Protein AF-A0A7T4YGF2-F1 (afdb_monomer)

Nearest PDB structures (foldseek):
  7q83-assembly1_B  TM=3.531E-01  e=4.805E+00  Saccharomyces cerevisiae S288C
  5lg4-assembly1_A  TM=4.685E-01  e=9.048E+00  Saccharomyces cerevisiae S288C

Structure (mmCIF, N/CA/C/O backbone):
data_AF-A0A7T4YGF2-F1
#
_entry.id   AF-A0A7T4YGF2-F1
#
loop_
_atom_site.group_PDB
_atom_site.id
_atom_site.type_symbol
_atom_site.label_atom_id
_atom_site.label_alt_id
_atom_site.label_comp_id
_atom_site.label_asym_id
_atom_site.label_entity_id
_atom_site.label_seq_id
_atom_site.pdbx_PDB_ins_code
_atom_site.Cartn_x
_atom_site.Cartn_y
_atom_site.Cartn_z
_atom_site.occupancy
_atom_site.B_iso_or_equiv
_atom_site.auth_seq_id
_atom_site.auth_comp_id
_atom_site.auth_asym_id
_atom_site.auth_atom_id
_atom_site.pdbx_PDB_model_num
ATOM 1 N N . MET A 1 1 ? 8.219 29.164 97.634 1.00 46.50 1 MET A N 1
ATOM 2 C CA . MET A 1 1 ? 7.195 28.896 96.609 1.00 46.50 1 MET A CA 1
ATOM 3 C C . MET A 1 1 ? 7.849 29.325 95.317 1.00 46.50 1 MET A C 1
ATOM 5 O O . MET A 1 1 ? 8.001 30.518 95.102 1.00 46.50 1 MET A O 1
ATOM 9 N N . SER A 1 2 ? 8.462 28.357 94.645 1.00 46.56 2 SER A N 1
ATOM 10 C CA . SER A 1 2 ? 9.485 28.563 93.620 1.00 46.56 2 SER A CA 1
ATOM 11 C C . SER A 1 2 ? 8.905 28.113 92.286 1.00 46.56 2 SER A C 1
ATOM 13 O O . SER A 1 2 ? 8.471 26.967 92.178 1.00 46.56 2 SER A O 1
ATOM 15 N N . GLU A 1 3 ? 8.840 29.030 91.326 1.00 54.41 3 GLU A N 1
ATOM 16 C CA . GLU A 1 3 ? 8.450 28.777 89.939 1.00 54.41 3 GLU A CA 1
ATOM 17 C C . GLU A 1 3 ? 9.718 28.543 89.115 1.00 54.41 3 GLU A C 1
ATOM 19 O O . GLU A 1 3 ? 10.499 29.469 88.905 1.00 54.41 3 GLU A O 1
ATOM 24 N N . ASP A 1 4 ? 9.914 27.302 88.668 1.00 55.66 4 ASP A N 1
ATOM 25 C CA . ASP A 1 4 ? 10.905 26.943 87.655 1.00 55.66 4 ASP A CA 1
ATOM 26 C C . ASP A 1 4 ? 10.185 26.770 86.311 1.00 55.66 4 ASP A C 1
ATOM 28 O O . ASP A 1 4 ? 9.404 25.836 86.110 1.00 55.66 4 ASP A O 1
ATOM 32 N N . THR A 1 5 ? 10.452 27.690 85.386 1.00 61.62 5 THR A N 1
ATOM 33 C CA . THR A 1 5 ? 9.958 27.672 84.005 1.00 61.62 5 THR A CA 1
ATOM 34 C C . THR A 1 5 ? 10.993 26.969 83.126 1.00 61.62 5 THR A C 1
ATOM 36 O O . THR A 1 5 ? 12.071 27.508 82.881 1.00 61.62 5 THR A O 1
ATOM 39 N N . GLN A 1 6 ? 10.690 25.752 82.665 1.00 53.41 6 GLN A N 1
ATOM 40 C CA . GLN A 1 6 ? 11.518 25.018 81.703 1.00 53.41 6 GLN A CA 1
ATOM 41 C C . GLN A 1 6 ? 11.174 25.410 80.261 1.00 53.41 6 GLN A C 1
ATOM 43 O O . GLN A 1 6 ? 10.060 25.190 79.789 1.00 53.41 6 GLN A O 1
ATOM 48 N N . ASP A 1 7 ? 12.178 25.946 79.572 1.00 55.84 7 ASP A N 1
ATOM 49 C CA . ASP A 1 7 ? 12.195 26.282 78.150 1.00 55.84 7 ASP A CA 1
ATOM 50 C C . ASP A 1 7 ? 12.475 25.012 77.317 1.00 55.84 7 ASP A C 1
ATOM 52 O O . ASP A 1 7 ? 13.525 24.380 77.463 1.00 55.84 7 ASP A O 1
ATOM 56 N N . GLN A 1 8 ? 11.536 24.603 76.458 1.00 55.69 8 GLN A N 1
ATOM 57 C CA . GLN A 1 8 ? 11.715 23.490 75.516 1.00 55.69 8 GLN A CA 1
ATOM 58 C C . GLN A 1 8 ? 12.105 24.034 74.138 1.00 55.69 8 GLN A C 1
ATOM 60 O O . GLN A 1 8 ? 11.273 24.538 73.382 1.00 55.69 8 GLN A O 1
ATOM 65 N N . SER A 1 9 ? 13.389 23.907 73.799 1.00 59.69 9 SER A N 1
ATOM 66 C CA . SER A 1 9 ? 13.926 24.215 72.476 1.00 59.69 9 SER A CA 1
ATOM 67 C C . SER A 1 9 ? 13.590 23.094 71.484 1.00 59.69 9 SER A C 1
ATOM 69 O O . SER A 1 9 ? 14.040 21.956 71.591 1.00 59.69 9 SER A O 1
ATOM 71 N N . ASN A 1 10 ? 12.757 23.435 70.503 1.00 53.56 10 ASN A N 1
ATOM 72 C CA . ASN A 1 10 ? 12.281 22.540 69.454 1.00 53.56 10 ASN A CA 1
ATOM 73 C C . ASN A 1 10 ? 13.288 22.540 68.286 1.00 53.56 10 ASN A C 1
ATOM 75 O O . ASN A 1 10 ? 13.316 23.466 67.472 1.00 53.56 10 ASN A O 1
ATOM 79 N N . THR A 1 11 ? 14.150 21.527 68.206 1.00 56.28 11 THR A N 1
ATOM 80 C CA . THR A 1 11 ? 15.092 21.329 67.095 1.00 56.28 11 THR A CA 1
ATOM 81 C C . THR A 1 11 ? 14.435 20.516 65.977 1.00 56.28 11 THR A C 1
ATOM 83 O O . THR A 1 11 ? 14.360 19.291 66.015 1.00 56.28 11 THR A O 1
ATOM 86 N N . ASN A 1 12 ? 13.970 21.213 64.938 1.00 52.69 12 ASN A N 1
ATOM 87 C CA . ASN A 1 12 ? 13.516 20.601 63.689 1.00 52.69 12 ASN A CA 1
ATOM 88 C C . ASN A 1 12 ? 14.713 20.032 62.908 1.00 52.69 12 ASN A C 1
ATOM 90 O O . ASN A 1 12 ? 15.427 20.762 62.219 1.00 52.69 12 ASN A O 1
ATOM 94 N N . ILE A 1 13 ? 14.918 18.718 63.004 1.00 60.88 13 ILE A N 1
ATOM 95 C CA . ILE A 1 13 ? 15.851 17.957 62.169 1.00 60.88 13 ILE A CA 1
ATOM 96 C C . ILE A 1 13 ? 15.153 17.653 60.838 1.00 60.88 13 ILE A C 1
ATOM 98 O O . ILE A 1 13 ? 14.219 16.856 60.772 1.00 60.88 13 ILE A O 1
ATOM 102 N N . SER A 1 14 ? 15.603 18.305 59.767 1.00 56.00 14 SER A N 1
ATOM 103 C CA . SER A 1 14 ? 15.188 18.007 58.396 1.00 56.00 14 SER A CA 1
ATOM 104 C C . SER A 1 14 ? 15.928 16.764 57.897 1.00 56.00 14 SER A C 1
ATOM 106 O O . SER A 1 14 ? 17.091 16.813 57.505 1.00 56.00 14 SER A O 1
ATOM 108 N N . VAL A 1 15 ? 15.249 15.619 57.935 1.00 63.09 15 VAL A N 1
ATOM 109 C CA . VAL A 1 15 ? 15.721 14.388 57.292 1.00 63.09 15 VAL A CA 1
ATOM 110 C C . VAL A 1 15 ? 15.439 14.513 55.794 1.00 63.09 15 VAL A C 1
ATOM 112 O O . VAL A 1 15 ? 14.283 14.570 55.387 1.00 63.09 15 VAL A O 1
ATOM 115 N N . GLY A 1 16 ? 16.488 14.606 54.976 1.00 55.72 16 GLY A N 1
ATOM 116 C CA . GLY A 1 16 ? 16.375 14.551 53.519 1.00 55.72 16 GLY A CA 1
ATOM 117 C C . GLY A 1 16 ? 16.049 13.129 53.067 1.00 55.72 16 GLY A C 1
ATOM 118 O O . GLY A 1 16 ? 16.827 12.212 53.315 1.00 55.72 16 GLY A O 1
ATOM 119 N N . TYR A 1 17 ? 14.894 12.939 52.431 1.00 57.38 17 TYR A N 1
ATOM 120 C CA . TYR A 1 17 ? 14.489 11.660 51.843 1.00 57.38 17 TYR A CA 1
ATOM 121 C C . TYR A 1 17 ? 14.963 11.603 50.390 1.00 57.38 17 TYR A C 1
ATOM 123 O O . TYR A 1 17 ? 14.592 12.444 49.570 1.00 57.38 17 TYR A O 1
ATOM 131 N N . ASP A 1 18 ? 15.776 10.600 50.079 1.00 57.19 18 ASP A N 1
ATOM 132 C CA . ASP A 1 18 ? 16.310 10.340 48.746 1.00 57.19 18 ASP A CA 1
ATOM 133 C C . ASP A 1 18 ? 15.236 9.626 47.895 1.00 57.19 18 ASP A C 1
ATOM 135 O O . ASP A 1 18 ? 15.088 8.404 47.911 1.00 57.19 18 ASP A O 1
ATOM 139 N N . LEU A 1 19 ? 14.405 10.410 47.199 1.00 59.84 19 LEU A N 1
ATOM 140 C CA . LEU A 1 19 ? 13.217 9.960 46.447 1.00 59.84 19 LEU A CA 1
ATOM 141 C C . LEU A 1 19 ? 13.516 9.189 45.143 1.00 59.84 19 LEU A C 1
ATOM 143 O O . LEU A 1 19 ? 12.588 8.842 44.414 1.00 59.84 19 LEU A O 1
ATOM 147 N N . ALA A 1 20 ? 14.781 8.910 44.821 1.00 59.38 20 ALA A N 1
ATOM 148 C CA . ALA A 1 20 ? 15.160 8.286 43.549 1.00 59.38 20 ALA A CA 1
ATOM 149 C C . ALA A 1 20 ? 15.364 6.757 43.614 1.00 59.38 20 ALA A C 1
ATOM 151 O O . ALA A 1 20 ? 15.527 6.127 42.570 1.00 59.38 20 ALA A O 1
ATOM 152 N N . GLY A 1 21 ? 15.360 6.147 44.807 1.00 58.06 21 GLY A N 1
ATOM 153 C CA . GLY A 1 21 ? 15.818 4.763 44.990 1.00 58.06 21 GLY A CA 1
ATOM 154 C C . GLY A 1 21 ? 14.769 3.655 44.865 1.00 58.06 21 GLY A C 1
ATOM 155 O O . GLY A 1 21 ? 15.147 2.512 44.619 1.00 58.06 21 GLY A O 1
ATOM 156 N N . ASP A 1 22 ? 13.473 3.949 45.019 1.00 53.97 22 ASP A N 1
ATOM 157 C CA . ASP A 1 22 ? 12.476 2.890 45.230 1.00 53.97 22 ASP A CA 1
ATOM 158 C C . ASP A 1 22 ? 11.206 3.060 44.389 1.00 53.97 22 ASP A C 1
ATOM 160 O O . ASP A 1 22 ? 10.119 3.398 44.854 1.00 53.97 22 ASP A O 1
ATOM 164 N N . THR A 1 23 ? 11.354 2.826 43.087 1.00 61.66 23 THR A N 1
ATOM 165 C CA . THR A 1 23 ? 10.224 2.723 42.147 1.00 61.66 23 THR A CA 1
ATOM 166 C C . THR A 1 23 ? 9.737 1.282 41.970 1.00 61.66 23 THR A C 1
ATOM 168 O O . THR A 1 23 ? 8.795 1.033 41.215 1.00 61.66 23 THR A O 1
ATOM 171 N N . SER A 1 24 ? 10.323 0.324 42.698 1.00 59.25 24 SER A N 1
ATOM 172 C CA . SER A 1 24 ? 10.022 -1.106 42.567 1.00 59.25 24 SER A CA 1
ATOM 173 C C . SER A 1 24 ? 8.581 -1.458 42.973 1.00 59.25 24 SER A C 1
ATOM 175 O O . SER A 1 24 ? 7.977 -2.375 42.417 1.00 59.25 24 SER A O 1
ATOM 177 N N . HIS A 1 25 ? 7.974 -0.656 43.849 1.00 55.12 25 HIS A N 1
ATOM 178 C CA . HIS A 1 25 ? 6.581 -0.801 44.278 1.00 55.12 25 HIS A CA 1
ATOM 179 C C . HIS A 1 25 ? 5.549 -0.212 43.300 1.00 55.12 25 HIS A C 1
ATOM 181 O O . HIS A 1 25 ? 4.370 -0.561 43.371 1.00 55.12 25 HIS A O 1
ATOM 187 N N . LEU A 1 26 ? 5.964 0.656 42.368 1.00 55.25 26 LEU A N 1
ATOM 188 C CA . LEU A 1 26 ? 5.055 1.283 41.395 1.00 55.25 26 LEU A CA 1
ATOM 189 C C . LEU A 1 26 ? 4.748 0.378 40.191 1.00 55.25 26 LEU A C 1
ATOM 191 O O . LEU A 1 26 ? 3.787 0.628 39.467 1.00 55.25 26 LEU A O 1
ATOM 195 N N . PHE A 1 27 ? 5.496 -0.714 40.020 1.00 52.81 27 PHE A N 1
ATOM 196 C CA . PHE A 1 27 ? 5.192 -1.782 39.068 1.00 52.81 27 PHE A CA 1
ATOM 197 C C . PHE A 1 27 ? 4.573 -2.994 39.778 1.00 52.81 27 PHE A C 1
ATOM 199 O O . PHE A 1 27 ? 5.054 -4.123 39.684 1.00 52.81 27 PHE A O 1
ATOM 206 N N . GLN A 1 28 ? 3.439 -2.791 40.453 1.00 49.66 28 GLN A N 1
ATOM 207 C CA . GLN A 1 28 ? 2.531 -3.907 40.707 1.00 49.66 28 GLN A CA 1
ATOM 208 C C . GLN A 1 28 ? 1.958 -4.361 39.361 1.00 49.66 28 GLN A C 1
ATOM 210 O O . GLN A 1 28 ? 1.013 -3.779 38.825 1.00 49.66 28 GLN A O 1
ATOM 215 N N . SER A 1 29 ? 2.584 -5.394 38.790 1.00 53.47 29 SER A N 1
ATOM 216 C CA . SER A 1 29 ? 2.060 -6.136 37.650 1.00 53.47 29 SER A CA 1
ATOM 217 C C . SER A 1 29 ? 0.638 -6.591 37.982 1.00 53.47 29 SER A C 1
ATOM 219 O O . SER A 1 29 ? 0.394 -7.508 38.764 1.00 53.47 29 SER A O 1
ATOM 221 N N . LYS A 1 30 ? -0.336 -5.864 37.435 1.00 53.16 30 LYS A N 1
ATOM 222 C CA . LYS A 1 30 ? -1.748 -6.195 37.548 1.00 53.16 30 LYS A CA 1
ATOM 223 C C . LYS A 1 30 ? -1.953 -7.485 36.765 1.00 53.16 30 LYS A C 1
ATOM 225 O O . LYS A 1 30 ? -2.043 -7.452 35.540 1.00 53.16 30 LYS A O 1
ATOM 230 N N . SER A 1 31 ? -1.947 -8.608 37.477 1.00 50.38 31 SER A N 1
ATOM 231 C CA . SER A 1 31 ? -2.189 -9.936 36.927 1.00 50.38 31 SER A CA 1
ATOM 232 C C . SER A 1 31 ? -3.487 -9.914 36.117 1.00 50.38 31 SER A C 1
ATOM 234 O O . SER A 1 31 ? -4.566 -9.581 36.612 1.00 50.38 31 SER A O 1
ATOM 236 N N . ILE A 1 32 ? -3.354 -10.199 34.822 1.00 58.25 32 ILE A N 1
ATOM 237 C CA . ILE A 1 32 ? -4.433 -10.135 33.826 1.00 58.25 32 ILE A CA 1
ATOM 238 C C . ILE A 1 32 ? -5.462 -11.265 34.036 1.00 58.25 32 ILE A C 1
ATOM 240 O O . ILE A 1 32 ? -6.557 -11.215 33.481 1.00 58.25 32 ILE A O 1
ATOM 244 N N . ASP A 1 33 ? -5.180 -12.210 34.932 1.00 60.69 33 ASP A N 1
ATOM 245 C CA . ASP A 1 33 ? -5.957 -13.441 35.083 1.00 60.69 33 ASP A CA 1
ATOM 246 C C . ASP A 1 33 ? -6.944 -13.430 36.258 1.00 60.69 33 ASP A C 1
ATOM 248 O O . ASP A 1 33 ? -7.445 -14.479 36.648 1.00 60.69 33 ASP A O 1
ATOM 252 N N . SER A 1 34 ? -7.270 -12.266 36.832 1.00 48.19 34 SER A N 1
ATOM 253 C CA . SER A 1 34 ? -8.371 -12.184 37.800 1.00 48.19 34 SER A CA 1
ATOM 254 C C . SER A 1 34 ? -9.724 -12.177 37.066 1.00 48.19 34 SER A C 1
ATOM 256 O O . SER A 1 34 ? -10.047 -11.169 36.420 1.00 48.19 34 SER A O 1
ATOM 258 N N . PRO A 1 35 ? -10.554 -13.242 37.159 1.00 53.44 35 PRO A N 1
ATOM 259 C CA . PRO A 1 35 ? -11.929 -13.210 36.683 1.00 53.44 35 PRO A CA 1
ATOM 260 C C . PRO A 1 35 ? -12.699 -12.231 37.567 1.00 53.44 35 PRO A C 1
ATOM 262 O O . PRO A 1 35 ? -13.194 -12.557 38.644 1.00 53.44 35 PRO A O 1
ATOM 265 N N . SER A 1 36 ? -12.752 -10.979 37.125 1.00 51.25 36 SER A N 1
ATOM 266 C CA . SER A 1 36 ? -13.574 -9.963 37.760 1.00 51.25 36 SER A CA 1
ATOM 267 C C . SER A 1 36 ? -15.036 -10.366 37.583 1.00 51.25 36 SER A C 1
ATOM 269 O O . SER A 1 36 ? -15.644 -10.148 36.538 1.00 51.25 36 SER A O 1
ATOM 271 N N . ASN A 1 37 ? -15.588 -10.957 38.644 1.00 47.03 37 ASN A N 1
ATOM 272 C CA . ASN A 1 37 ? -17.011 -11.119 38.939 1.00 47.03 37 ASN A CA 1
ATOM 273 C C . ASN A 1 37 ? -17.696 -9.740 39.079 1.00 47.03 37 ASN A C 1
ATOM 275 O O . ASN A 1 37 ? -18.326 -9.420 40.082 1.00 47.03 37 ASN A O 1
ATOM 279 N N . LEU A 1 38 ? -17.555 -8.880 38.069 1.00 55.84 38 LEU A N 1
ATOM 280 C CA . LEU A 1 38 ? -18.325 -7.653 37.916 1.00 55.84 38 LEU A CA 1
ATOM 281 C C . LEU A 1 38 ? -19.592 -8.003 37.145 1.00 55.84 38 LEU A C 1
ATOM 283 O O . LEU A 1 38 ? -19.754 -7.680 35.967 1.00 55.84 38 LEU A O 1
ATOM 287 N N . VAL A 1 39 ? -20.492 -8.685 37.848 1.00 59.09 39 VAL A N 1
ATOM 288 C CA . VAL A 1 39 ? -21.893 -8.815 37.461 1.00 59.09 39 VAL A CA 1
ATOM 289 C C . VAL A 1 39 ? -22.440 -7.397 37.241 1.00 59.09 39 VAL A C 1
ATOM 291 O O . VAL A 1 39 ? -22.588 -6.621 38.180 1.00 59.09 39 VAL A O 1
ATOM 294 N N . GLY A 1 40 ? -22.680 -7.034 35.978 1.00 59.56 40 GLY A N 1
ATOM 295 C CA . GLY A 1 40 ? -23.518 -5.891 35.597 1.00 59.56 40 GLY A CA 1
ATOM 296 C C . GLY A 1 40 ? -22.836 -4.572 35.213 1.00 59.56 40 GLY A C 1
ATOM 297 O O . GLY A 1 40 ? -23.547 -3.630 34.862 1.00 59.56 40 GLY A O 1
ATOM 298 N N . LYS A 1 41 ? -21.500 -4.444 35.212 1.00 59.50 41 LYS A N 1
ATOM 299 C CA . LYS A 1 41 ? -20.882 -3.182 34.757 1.00 59.50 41 LYS A CA 1
ATOM 300 C C . LYS A 1 41 ? -20.851 -3.128 33.228 1.00 59.50 41 LYS A C 1
ATOM 302 O O . LYS A 1 41 ? -19.998 -3.747 32.601 1.00 59.50 41 LYS A O 1
ATOM 307 N N . VAL A 1 42 ? -21.777 -2.369 32.636 1.00 62.59 42 VAL A N 1
ATOM 308 C CA . VAL A 1 42 ? -21.821 -2.090 31.191 1.00 62.59 42 VAL A CA 1
ATOM 309 C C . VAL A 1 42 ? -20.460 -1.550 30.743 1.00 62.59 42 VAL A C 1
ATOM 311 O O . VAL A 1 42 ? -20.073 -0.432 31.079 1.00 62.59 42 VAL A O 1
ATOM 314 N N . VAL A 1 43 ? -19.720 -2.366 29.992 1.00 65.81 43 VAL A N 1
ATOM 315 C CA . VAL A 1 43 ? -18.325 -2.112 29.586 1.00 65.81 43 VAL A CA 1
ATOM 316 C C . VAL A 1 43 ? -18.224 -0.968 28.561 1.00 65.81 43 VAL A C 1
ATOM 318 O O . VAL A 1 43 ? -17.143 -0.441 28.315 1.00 65.81 43 VAL A O 1
ATOM 321 N N . ASN A 1 44 ? -19.352 -0.539 27.987 1.00 62.25 44 ASN A N 1
ATOM 322 C CA . ASN A 1 44 ? -19.417 0.435 26.899 1.00 62.25 44 ASN A CA 1
ATOM 323 C C . ASN A 1 44 ? -20.537 1.472 27.155 1.00 62.25 44 ASN A C 1
ATOM 325 O O . ASN A 1 44 ? -21.553 1.483 26.464 1.00 62.25 44 ASN A O 1
ATOM 329 N N . SER A 1 45 ? -20.378 2.339 28.166 1.00 62.09 45 SER A N 1
ATOM 330 C CA . SER A 1 45 ? -21.310 3.461 28.416 1.00 62.09 45 SER A CA 1
ATOM 331 C C . SER A 1 45 ? -20.986 4.725 27.612 1.00 62.09 45 SER A C 1
ATOM 333 O O . SER A 1 45 ? -21.693 5.730 27.709 1.00 62.09 45 SER A O 1
ATOM 335 N N . THR A 1 46 ? -19.918 4.712 26.807 1.00 66.19 46 THR A N 1
ATOM 336 C CA . THR A 1 46 ? -19.586 5.853 25.956 1.00 66.19 46 THR A CA 1
ATOM 337 C C . THR A 1 46 ? -20.715 6.072 24.957 1.00 66.19 46 THR A C 1
ATOM 339 O O . THR A 1 46 ? -20.992 5.203 24.137 1.00 66.19 46 THR A O 1
ATOM 342 N N . LYS A 1 47 ? -21.331 7.257 24.996 1.00 75.44 47 LYS A N 1
ATOM 343 C CA . LYS A 1 47 ? -22.463 7.669 24.144 1.00 75.44 47 LYS A CA 1
ATOM 344 C C . LYS A 1 47 ? -22.189 7.565 22.632 1.00 75.44 47 LYS A C 1
ATOM 346 O O . LYS A 1 47 ? -23.115 7.652 21.833 1.00 75.44 47 LYS A O 1
ATOM 351 N N . ARG A 1 48 ? -20.919 7.422 22.237 1.00 84.19 48 ARG A N 1
ATOM 352 C CA . ARG A 1 48 ? -20.479 7.322 20.842 1.00 84.19 48 ARG A CA 1
ATOM 353 C C . ARG A 1 48 ? -20.721 5.911 20.306 1.00 84.19 48 ARG A C 1
ATOM 355 O O . ARG A 1 48 ? -20.393 4.930 20.969 1.00 84.19 48 ARG A O 1
ATOM 362 N N . ALA A 1 49 ? -21.294 5.828 19.108 1.00 89.25 49 ALA A N 1
ATOM 363 C CA . ALA A 1 49 ? -21.488 4.562 18.413 1.00 89.25 49 ALA A CA 1
ATOM 364 C C . ALA A 1 49 ? -20.138 3.906 18.087 1.00 89.25 49 ALA A C 1
ATOM 366 O O . ALA A 1 49 ? -19.168 4.591 17.764 1.00 89.25 49 ALA A O 1
ATOM 367 N N . LYS A 1 50 ? -20.083 2.580 18.223 1.00 93.38 50 LYS A N 1
ATOM 368 C CA . LYS A 1 50 ? -18.920 1.750 17.903 1.00 93.38 50 LYS A CA 1
ATOM 369 C C . LYS A 1 50 ? -19.424 0.553 17.113 1.00 93.38 50 LYS A C 1
ATOM 371 O O . LYS A 1 50 ? -20.375 -0.083 17.547 1.00 93.38 50 LYS A O 1
ATOM 376 N N . PHE A 1 51 ? -18.791 0.231 15.996 1.00 95.44 51 PHE A N 1
ATOM 377 C CA . PHE A 1 51 ? -19.194 -0.854 15.106 1.00 95.44 51 PHE A CA 1
ATOM 378 C C . PHE A 1 51 ? -18.056 -1.863 14.944 1.00 95.44 51 PHE A C 1
ATOM 380 O O . PHE A 1 51 ? -16.883 -1.494 14.931 1.00 95.44 51 PHE A O 1
ATOM 387 N N . CYS A 1 52 ? -18.380 -3.147 14.822 1.00 94.69 52 CYS A N 1
ATOM 388 C CA . CYS A 1 52 ? -17.387 -4.185 14.568 1.00 94.69 52 CYS A CA 1
ATOM 389 C C . CYS A 1 52 ? -16.759 -4.009 13.177 1.00 94.69 52 CYS A C 1
ATOM 391 O O . CYS A 1 52 ? -17.481 -3.888 12.191 1.00 94.69 52 CYS A O 1
ATOM 393 N N . LEU A 1 53 ? -15.429 -4.080 13.079 1.00 92.69 53 LEU A N 1
ATOM 394 C CA . LEU A 1 53 ? -14.706 -3.927 11.808 1.00 92.69 53 LEU A CA 1
ATOM 395 C C . LEU A 1 53 ? -14.945 -5.058 10.789 1.00 92.69 53 LEU A C 1
ATOM 397 O O . LEU A 1 53 ? -14.658 -4.864 9.615 1.00 92.69 53 LEU A O 1
ATOM 401 N N . ASP A 1 54 ? -15.435 -6.235 11.205 1.00 90.31 54 ASP A N 1
ATOM 402 C CA . ASP A 1 54 ? -15.625 -7.378 10.286 1.00 90.31 54 ASP A CA 1
ATOM 403 C C . ASP A 1 54 ? -17.051 -7.520 9.743 1.00 90.31 54 ASP A C 1
ATOM 405 O O . ASP A 1 54 ? -17.255 -7.801 8.555 1.00 90.31 54 ASP A O 1
ATOM 409 N N . CYS A 1 55 ? -18.046 -7.363 10.618 1.00 93.25 55 CYS A N 1
ATOM 410 C CA . CYS A 1 55 ? -19.459 -7.530 10.271 1.00 93.25 55 CYS A CA 1
ATOM 411 C C . CYS A 1 55 ? -20.254 -6.218 10.290 1.00 93.25 55 CYS A C 1
ATOM 413 O O . CYS A 1 55 ? -21.377 -6.189 9.799 1.00 93.25 55 CYS A O 1
ATOM 415 N N . GLY A 1 56 ? -19.697 -5.132 10.838 1.00 94.19 56 GLY A N 1
ATOM 416 C CA . GLY A 1 56 ? -20.398 -3.855 10.987 1.00 94.19 56 GLY A CA 1
ATOM 417 C C . GLY A 1 56 ? -21.440 -3.821 12.111 1.00 94.19 56 GLY A C 1
ATOM 418 O O . GLY A 1 56 ? -22.194 -2.857 12.182 1.00 94.19 56 GLY A O 1
ATOM 419 N N . TYR A 1 57 ? -21.506 -4.839 12.978 1.00 94.88 57 TYR A N 1
ATOM 420 C CA . TYR A 1 57 ? -22.476 -4.901 14.079 1.00 94.88 57 TYR A CA 1
ATOM 421 C C . TYR A 1 57 ? -22.244 -3.801 15.123 1.00 94.88 57 TYR A C 1
ATOM 423 O O . TYR A 1 57 ? -21.097 -3.496 15.450 1.00 94.88 57 TYR A O 1
ATOM 431 N N . ASP A 1 58 ? -23.318 -3.237 15.673 1.00 94.94 58 ASP A N 1
ATOM 432 C CA . ASP A 1 58 ? -23.262 -2.198 16.706 1.00 94.94 58 ASP A CA 1
ATOM 433 C C . ASP A 1 58 ? -22.814 -2.775 18.059 1.00 94.94 58 ASP A C 1
ATOM 435 O O . ASP A 1 58 ? -23.457 -3.644 18.639 1.00 94.94 58 ASP A O 1
ATOM 439 N N . LEU A 1 59 ? -21.689 -2.286 18.573 1.00 94.75 59 LEU A N 1
ATOM 440 C CA . LEU A 1 59 ? -21.053 -2.746 19.807 1.00 94.75 59 LEU A CA 1
ATOM 441 C C . LEU A 1 59 ? -21.513 -1.972 21.055 1.00 94.75 59 LEU A C 1
ATOM 443 O O . LEU A 1 59 ? -20.941 -2.140 22.142 1.00 94.75 59 LEU A O 1
ATOM 447 N N . ARG A 1 60 ? -22.516 -1.096 20.929 1.00 92.19 60 ARG A N 1
ATOM 448 C CA . ARG A 1 60 ? -23.108 -0.388 22.071 1.00 92.19 60 ARG A CA 1
ATOM 449 C C . ARG A 1 60 ? -23.869 -1.354 22.982 1.00 92.19 60 ARG A C 1
ATOM 451 O O . ARG A 1 60 ? -24.582 -2.235 22.520 1.00 92.19 60 ARG A O 1
ATOM 458 N N . GLY A 1 61 ? -23.718 -1.175 24.296 1.00 88.75 61 GLY A N 1
ATOM 459 C CA . GLY A 1 61 ? -24.461 -1.945 25.304 1.00 88.75 61 GLY A CA 1
ATOM 460 C C . GLY A 1 61 ? -24.038 -3.410 25.474 1.00 88.75 61 GLY A C 1
ATOM 461 O O . GLY A 1 61 ? -24.587 -4.098 26.330 1.00 88.75 61 GLY A O 1
ATOM 462 N N . ILE A 1 62 ? -23.049 -3.892 24.717 1.00 91.44 62 ILE A N 1
ATOM 463 C CA . ILE A 1 62 ? -22.560 -5.268 24.846 1.00 91.44 62 ILE A CA 1
ATOM 464 C C . ILE A 1 62 ? -21.750 -5.415 26.142 1.00 91.44 62 ILE A C 1
ATOM 466 O O . ILE A 1 62 ? -20.865 -4.609 26.440 1.00 91.44 62 ILE A O 1
ATOM 470 N N . LEU A 1 63 ? -22.055 -6.462 26.910 1.00 90.06 63 LEU A N 1
ATOM 471 C CA . LEU A 1 63 ? -21.378 -6.791 28.172 1.00 90.06 63 LEU A CA 1
ATOM 472 C C . LEU A 1 63 ? -20.034 -7.505 27.946 1.00 90.06 63 LEU A C 1
ATOM 474 O O . LEU A 1 63 ? -19.114 -7.382 28.750 1.00 90.06 63 LEU A O 1
ATOM 478 N N . THR A 1 64 ? -19.905 -8.238 26.840 1.00 93.56 64 THR A N 1
ATOM 479 C CA . THR A 1 64 ? -18.718 -9.018 26.468 1.00 93.56 64 THR A CA 1
ATOM 480 C C . THR A 1 64 ? -17.779 -8.251 25.536 1.00 93.56 64 THR A C 1
ATOM 482 O O . THR A 1 64 ? -18.218 -7.500 24.673 1.00 93.56 64 THR A O 1
ATOM 485 N N . ARG A 1 65 ? -16.470 -8.527 25.603 1.00 93.81 65 ARG A N 1
ATOM 486 C CA . ARG A 1 65 ? -15.460 -8.004 24.651 1.00 93.81 65 ARG A CA 1
ATOM 487 C C . ARG A 1 65 ? -15.384 -8.776 23.325 1.00 93.81 65 ARG A C 1
ATOM 489 O O . ARG A 1 65 ? -14.349 -8.794 22.665 1.00 93.81 65 ARG A O 1
ATOM 496 N N . ARG A 1 66 ? -16.458 -9.464 22.940 1.00 96.19 66 ARG A N 1
ATOM 497 C CA . ARG A 1 66 ? -16.569 -10.194 21.671 1.00 96.19 66 ARG A CA 1
ATOM 498 C C . ARG A 1 66 ? -17.826 -9.757 20.941 1.00 96.19 66 ARG A C 1
ATOM 500 O O . ARG A 1 66 ? -18.853 -9.528 21.577 1.00 96.19 66 ARG A O 1
ATOM 507 N N . CYS A 1 67 ? -17.724 -9.631 19.624 1.00 95.94 67 CYS A N 1
ATOM 508 C CA . CYS A 1 67 ? -18.870 -9.359 18.773 1.00 95.94 67 CYS A CA 1
ATOM 509 C C . CYS A 1 67 ? -19.804 -10.586 18.747 1.00 95.94 67 CYS A C 1
ATOM 511 O O . CYS A 1 67 ? -19.310 -11.688 18.507 1.00 95.94 67 CYS A O 1
ATOM 513 N N . PRO A 1 68 ? -21.119 -10.426 18.969 1.00 96.06 68 PRO A N 1
ATOM 514 C CA . PRO A 1 68 ? -22.070 -11.538 18.985 1.00 96.06 68 PRO A CA 1
ATOM 515 C C . PRO A 1 68 ? -22.278 -12.166 17.602 1.00 96.06 68 PRO A C 1
ATOM 517 O O . PRO A 1 68 ? -22.568 -13.350 17.522 1.00 96.06 68 PRO A O 1
ATOM 520 N N . GLU A 1 69 ? -22.074 -11.400 16.527 1.00 96.69 69 GLU A N 1
ATOM 521 C CA . GLU A 1 69 ? -22.251 -11.881 15.151 1.00 96.69 69 GLU A CA 1
ATOM 522 C C . GLU A 1 69 ? -21.041 -12.677 14.646 1.00 96.69 69 GLU A C 1
ATOM 524 O O . GLU A 1 69 ? -21.178 -13.786 14.143 1.00 96.69 69 GLU A O 1
ATOM 529 N N . CYS A 1 70 ? -19.827 -12.122 14.764 1.00 95.62 70 CYS A N 1
ATOM 530 C CA . CYS A 1 70 ? -18.623 -12.723 14.174 1.00 95.62 70 CYS A CA 1
ATOM 531 C C . CYS A 1 70 ? -17.647 -13.327 15.194 1.00 95.62 70 CYS A C 1
ATOM 533 O O . CYS A 1 70 ? -16.603 -13.849 14.813 1.00 95.62 70 CYS A O 1
ATOM 535 N N . GLY A 1 71 ? -17.921 -13.199 16.495 1.00 96.31 71 GLY A N 1
ATOM 536 C CA . GLY A 1 71 ? -17.061 -13.705 17.569 1.00 96.31 71 GLY A CA 1
ATOM 537 C C . GLY A 1 71 ? -15.739 -12.951 17.765 1.00 96.31 71 GLY A C 1
ATOM 538 O O . GLY A 1 71 ? -15.001 -13.258 18.705 1.00 96.31 71 GLY A O 1
ATOM 539 N N . LYS A 1 72 ? -15.426 -11.954 16.924 1.00 94.38 72 LYS A N 1
ATOM 540 C CA . LYS A 1 72 ? -14.161 -11.210 16.976 1.00 94.38 72 LYS A CA 1
ATOM 541 C C . LYS A 1 72 ? -14.022 -10.437 18.281 1.00 94.38 72 LYS A C 1
ATOM 543 O O . LYS A 1 72 ? -14.963 -9.779 18.730 1.00 94.38 72 LYS A O 1
ATOM 548 N N . TYR A 1 73 ? -12.833 -10.506 18.871 1.00 95.19 73 TYR A N 1
ATOM 549 C CA . TYR A 1 73 ? -12.496 -9.723 20.052 1.00 95.19 73 TYR A CA 1
ATOM 550 C C . TYR A 1 73 ? -12.398 -8.233 19.701 1.00 95.19 73 TYR A C 1
ATOM 552 O O . TYR A 1 73 ? -11.823 -7.877 18.672 1.00 95.19 73 TYR A O 1
ATOM 560 N N . PHE A 1 74 ? -12.934 -7.369 20.559 1.00 93.81 74 PHE A N 1
ATOM 561 C CA . PHE A 1 74 ? -12.778 -5.922 20.442 1.00 93.81 74 PHE A CA 1
ATOM 562 C C . PHE A 1 74 ? -12.356 -5.316 21.780 1.00 93.81 74 PHE A C 1
ATOM 564 O O . PHE A 1 74 ? -12.726 -5.796 22.854 1.00 93.81 74 PHE A O 1
ATOM 571 N N . ASN A 1 75 ? -11.587 -4.235 21.716 1.00 91.50 75 ASN A N 1
ATOM 572 C CA . ASN A 1 75 ? -11.140 -3.495 22.881 1.00 91.50 75 ASN A CA 1
ATOM 573 C C . ASN A 1 75 ? -11.681 -2.054 22.796 1.00 91.50 75 ASN A C 1
ATOM 575 O O . ASN A 1 75 ? -11.271 -1.301 21.918 1.00 91.50 75 ASN A O 1
ATOM 579 N N . PRO A 1 76 ? -12.573 -1.627 23.711 1.00 89.38 76 PRO A N 1
ATOM 580 C CA . PRO A 1 76 ? -13.161 -0.285 23.686 1.00 89.38 76 PRO A CA 1
ATOM 581 C C . PRO A 1 76 ? -12.148 0.864 23.728 1.00 89.38 76 PRO A C 1
ATOM 583 O O . PRO A 1 76 ? -12.506 1.971 23.323 1.00 89.38 76 PRO A O 1
ATOM 586 N N . ASN A 1 77 ? -10.944 0.593 24.243 1.00 88.06 77 ASN A N 1
ATOM 587 C CA . ASN A 1 77 ? -9.844 1.545 24.389 1.00 88.06 77 ASN A CA 1
ATOM 588 C C . ASN A 1 77 ? -8.869 1.513 23.201 1.00 88.06 77 ASN A C 1
ATOM 590 O O . ASN A 1 77 ? -7.941 2.311 23.169 1.00 88.06 77 ASN A O 1
ATOM 594 N N . ASP A 1 78 ? -9.059 0.596 22.250 1.00 88.31 78 ASP A N 1
ATOM 595 C CA . ASP A 1 78 ? -8.228 0.469 21.056 1.00 88.31 78 ASP A CA 1
ATOM 596 C C . ASP A 1 78 ? -9.062 0.771 19.809 1.00 88.31 78 ASP A C 1
ATOM 598 O O . ASP A 1 78 ? -9.907 -0.029 19.386 1.00 88.31 78 ASP A O 1
ATOM 602 N N . PHE A 1 79 ? -8.811 1.940 19.220 1.00 88.62 79 PHE A N 1
ATOM 603 C CA . PHE A 1 79 ? -9.480 2.419 18.010 1.00 88.62 79 PHE A CA 1
ATOM 604 C C . PHE A 1 79 ? -9.254 1.502 16.799 1.00 88.62 79 PHE A C 1
ATOM 606 O O . PHE A 1 79 ? -10.069 1.503 15.884 1.00 88.62 79 PHE A O 1
ATOM 61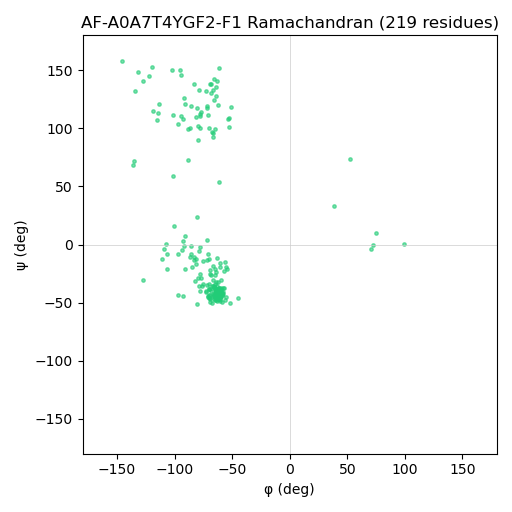3 N N . ASN A 1 80 ? -8.225 0.648 16.811 1.00 86.31 80 ASN A N 1
ATOM 614 C CA . ASN A 1 80 ? -7.978 -0.309 15.731 1.00 86.31 80 ASN A CA 1
ATOM 615 C C . ASN A 1 80 ? -8.885 -1.546 15.789 1.00 86.31 80 ASN A C 1
ATOM 617 O O . ASN A 1 80 ? -8.796 -2.413 14.918 1.00 86.31 80 ASN A O 1
ATOM 621 N N . THR A 1 81 ? -9.754 -1.658 16.801 1.00 92.06 81 THR A N 1
ATOM 622 C CA . THR A 1 81 ? -10.656 -2.811 16.963 1.00 92.06 81 THR A CA 1
ATOM 623 C C . THR A 1 81 ? -12.122 -2.513 16.641 1.00 92.06 81 THR A C 1
ATOM 625 O O . THR A 1 81 ? -12.924 -3.448 16.559 1.00 92.06 81 THR A O 1
ATOM 628 N N . TYR A 1 82 ? -12.488 -1.247 16.420 1.00 93.19 82 TYR A N 1
ATOM 629 C CA . TYR A 1 82 ? -13.854 -0.833 16.095 1.00 93.19 82 TYR A CA 1
ATOM 630 C C . TYR A 1 82 ? -13.878 0.363 15.133 1.00 93.19 82 TYR A C 1
ATOM 632 O O . TYR A 1 82 ? -12.929 1.129 15.047 1.00 93.19 82 TYR A O 1
ATOM 640 N N . ALA A 1 83 ? -14.990 0.539 14.425 1.00 93.56 83 ALA A N 1
ATOM 641 C CA . ALA A 1 83 ? -15.269 1.710 13.599 1.00 93.56 83 ALA A CA 1
ATOM 642 C C . ALA A 1 83 ? -16.235 2.667 14.309 1.00 93.56 83 ALA A C 1
ATOM 644 O O . ALA A 1 83 ? -17.089 2.230 15.082 1.00 93.56 83 ALA A O 1
ATOM 645 N N . VAL A 1 84 ? -16.137 3.968 14.033 1.00 92.12 84 VAL A N 1
ATOM 646 C CA . VAL A 1 84 ? -17.056 4.978 14.592 1.00 92.12 84 VAL A CA 1
ATOM 647 C C . VAL A 1 84 ? -18.356 5.047 13.790 1.00 92.12 84 VAL A C 1
ATOM 649 O O . VAL A 1 84 ? -19.421 5.280 14.360 1.00 92.12 84 VAL A O 1
ATOM 652 N N . THR A 1 85 ? -18.295 4.783 12.482 1.00 89.50 85 THR A N 1
ATOM 653 C CA . THR A 1 85 ? -19.471 4.728 11.610 1.00 89.50 85 THR A CA 1
ATOM 654 C C . THR A 1 85 ? -19.622 3.344 10.962 1.00 89.50 85 THR A C 1
ATOM 656 O O . THR A 1 85 ? -18.634 2.634 10.750 1.00 89.50 85 THR A O 1
ATOM 659 N N . PRO A 1 86 ? -20.853 2.926 10.608 1.00 86.69 86 PRO A N 1
ATOM 660 C CA . PRO A 1 86 ? -21.067 1.644 9.940 1.00 86.69 86 PRO A CA 1
ATOM 661 C C . PRO A 1 86 ? -20.515 1.636 8.503 1.00 86.69 86 PRO A C 1
ATOM 663 O O . PRO A 1 86 ? -20.233 0.566 7.959 1.00 86.69 86 PRO A O 1
ATOM 666 N N . ARG A 1 87 ? -20.343 2.816 7.883 1.00 86.62 87 ARG A N 1
ATOM 667 C CA . ARG A 1 87 ? -19.707 2.954 6.566 1.00 86.62 87 ARG A CA 1
ATOM 668 C C . ARG A 1 87 ? -18.213 2.637 6.660 1.00 86.62 87 ARG A C 1
ATOM 670 O O . ARG A 1 87 ? -17.747 1.808 5.881 1.00 86.62 87 ARG A O 1
ATOM 677 N N . ASP A 1 88 ? -17.518 3.173 7.664 1.00 85.81 88 ASP A N 1
ATOM 678 C CA . ASP A 1 88 ? -16.082 2.924 7.860 1.00 85.81 88 ASP A CA 1
ATOM 679 C C . ASP A 1 88 ? -15.787 1.433 8.066 1.00 85.81 88 ASP A C 1
ATOM 681 O O . ASP A 1 88 ? -14.807 0.923 7.525 1.00 85.81 88 ASP A O 1
ATOM 685 N N . ALA A 1 89 ? -16.658 0.708 8.786 1.00 85.25 89 ALA A N 1
ATOM 686 C CA . ALA A 1 89 ? -16.537 -0.741 8.987 1.00 85.25 89 ALA A CA 1
ATOM 687 C C . ALA A 1 89 ? -16.631 -1.535 7.672 1.00 85.25 89 ALA A C 1
ATOM 689 O O . ALA A 1 89 ? -15.878 -2.483 7.451 1.00 85.25 89 ALA A O 1
ATOM 690 N N . LYS A 1 90 ? -17.543 -1.149 6.768 1.00 84.38 90 LYS A N 1
ATOM 691 C CA . LYS A 1 90 ? -17.652 -1.798 5.453 1.00 84.38 90 LYS A CA 1
ATOM 692 C C . LYS A 1 90 ? -16.453 -1.460 4.576 1.00 84.38 90 LYS A C 1
ATOM 694 O O . LYS A 1 90 ? -15.876 -2.362 3.972 1.00 84.38 90 LYS A O 1
ATOM 699 N N . GLU A 1 91 ? -16.055 -0.193 4.523 1.00 82.50 91 GLU A N 1
ATOM 700 C CA . GLU A 1 91 ? -14.933 0.248 3.689 1.00 82.50 91 GLU A CA 1
ATOM 701 C C . GLU A 1 91 ? -13.606 -0.375 4.138 1.00 82.50 91 GLU A C 1
ATOM 703 O O . GLU A 1 91 ? -12.828 -0.833 3.298 1.00 82.50 91 GLU A O 1
ATOM 708 N N . THR A 1 92 ? -13.374 -0.523 5.448 1.00 78.44 92 THR A N 1
ATOM 709 C CA . THR A 1 92 ? -12.158 -1.183 5.950 1.00 78.44 92 THR A CA 1
ATOM 710 C C . THR A 1 92 ? -12.046 -2.641 5.522 1.00 78.44 92 THR A C 1
ATOM 712 O O . THR A 1 92 ? -10.923 -3.091 5.298 1.00 78.44 92 THR A O 1
ATOM 715 N N . LYS A 1 93 ? -13.158 -3.369 5.365 1.00 77.31 93 LYS A N 1
ATOM 716 C CA . LYS A 1 93 ? -13.152 -4.759 4.886 1.00 77.31 93 LYS A CA 1
ATOM 717 C C . LYS A 1 93 ? -12.756 -4.858 3.414 1.00 77.31 93 LYS A C 1
ATOM 719 O O . LYS A 1 93 ? -11.885 -5.653 3.067 1.00 77.31 93 LYS A O 1
ATOM 724 N N . TRP A 1 94 ? -13.345 -4.012 2.569 1.00 71.06 94 TRP A N 1
ATOM 725 C CA . TRP A 1 94 ? -13.039 -3.965 1.135 1.00 71.06 94 TRP A CA 1
ATOM 726 C C . TRP A 1 94 ? -11.595 -3.538 0.866 1.00 71.06 94 TRP A C 1
ATOM 728 O O . TRP A 1 94 ? -10.924 -4.112 0.012 1.00 71.06 94 TRP A O 1
ATOM 738 N N . VAL A 1 95 ? -11.088 -2.572 1.633 1.00 68.88 95 VAL A N 1
ATOM 739 C CA . VAL A 1 95 ? -9.697 -2.121 1.518 1.00 68.88 95 VAL A CA 1
ATOM 740 C C . VAL A 1 95 ? -8.719 -3.186 2.023 1.00 68.88 95 VAL A C 1
ATOM 742 O O . VAL A 1 95 ? -7.652 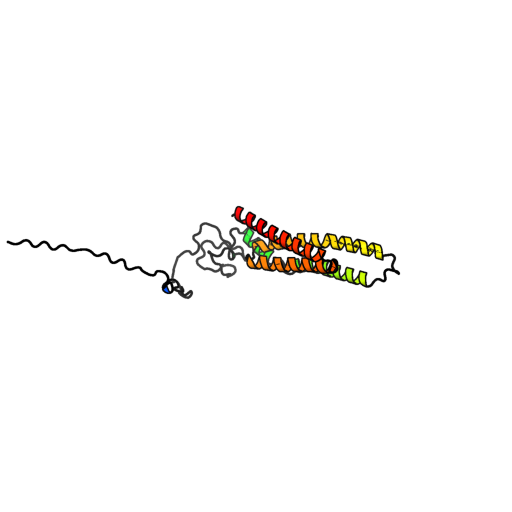-3.337 1.438 1.00 68.88 95 VAL A O 1
ATOM 745 N N . LEU A 1 96 ? -9.077 -3.966 3.052 1.00 64.44 96 LEU A N 1
ATOM 746 C CA . LEU A 1 96 ? -8.202 -5.016 3.592 1.00 64.44 96 LEU A CA 1
ATOM 747 C C . LEU A 1 96 ? -8.154 -6.281 2.729 1.00 64.44 96 LEU A C 1
ATOM 749 O O . LEU A 1 96 ? -7.142 -6.973 2.711 1.00 64.44 96 LEU A O 1
ATOM 753 N N . GLN A 1 97 ? -9.230 -6.569 1.996 1.00 71.94 97 GLN A N 1
ATOM 754 C CA . GLN A 1 97 ? -9.239 -7.624 0.982 1.00 71.94 97 GLN A CA 1
ATOM 755 C C . GLN A 1 97 ? -8.579 -7.196 -0.327 1.00 71.94 97 GLN A C 1
ATOM 757 O O . GLN A 1 97 ? -8.412 -8.025 -1.224 1.00 71.94 97 GLN A O 1
ATOM 762 N N . ARG A 1 98 ? -8.182 -5.924 -0.458 1.00 71.50 98 ARG A N 1
ATOM 763 C CA . ARG A 1 98 ? -7.461 -5.479 -1.641 1.00 71.50 98 ARG A CA 1
ATOM 764 C C . ARG A 1 98 ? -6.106 -6.188 -1.661 1.00 71.50 98 ARG A C 1
ATOM 766 O O . ARG A 1 98 ? -5.371 -6.128 -0.675 1.00 71.50 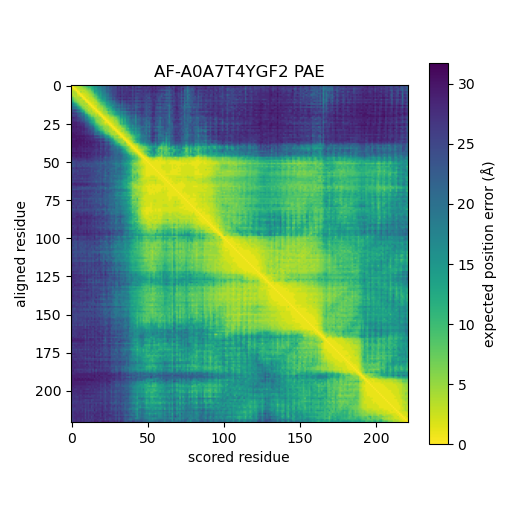98 ARG A O 1
ATOM 773 N N . PRO A 1 99 ? -5.779 -6.899 -2.747 1.00 73.00 99 PRO A N 1
ATOM 774 C CA . PRO A 1 99 ? -4.646 -7.794 -2.726 1.00 73.00 99 PRO A CA 1
ATOM 775 C C . PRO A 1 99 ? -3.350 -7.022 -2.516 1.00 73.00 99 PRO A C 1
ATOM 777 O O . PRO A 1 99 ? -3.028 -6.101 -3.261 1.00 73.00 99 PRO A O 1
ATOM 780 N N . TRP A 1 100 ? -2.575 -7.446 -1.525 1.00 73.56 100 TRP A N 1
ATOM 781 C CA . TRP A 1 100 ? -1.219 -6.963 -1.270 1.00 73.56 100 TRP A CA 1
ATOM 782 C C . TRP A 1 100 ? -0.291 -7.100 -2.493 1.00 73.56 100 TRP A C 1
ATOM 784 O O . TRP A 1 100 ? 0.696 -6.378 -2.594 1.00 73.56 100 TRP A O 1
ATOM 794 N N . PHE A 1 101 ? -0.632 -7.957 -3.465 1.00 77.19 101 PHE A N 1
ATOM 795 C CA . PHE A 1 101 ? 0.090 -8.069 -4.734 1.00 77.19 101 PHE A CA 1
ATOM 796 C C . PHE A 1 101 ? -0.195 -6.929 -5.721 1.00 77.19 101 PHE A C 1
ATOM 798 O O . PHE A 1 101 ? 0.539 -6.785 -6.687 1.00 77.19 101 PHE A O 1
ATOM 805 N N . LEU A 1 102 ? -1.236 -6.116 -5.528 1.00 79.31 102 LEU A N 1
ATOM 806 C CA . LEU A 1 102 ? -1.612 -5.053 -6.467 1.00 79.31 102 LEU A CA 1
ATOM 807 C C . LEU A 1 102 ? -0.512 -3.982 -6.627 1.00 79.31 102 LEU A C 1
ATOM 809 O O . LEU A 1 102 ? -0.154 -3.701 -7.769 1.00 79.31 102 LEU A O 1
ATOM 813 N N . PRO A 1 103 ? 0.109 -3.439 -5.557 1.00 72.88 103 PRO A N 1
ATOM 814 C CA . PRO A 1 103 ? 1.287 -2.581 -5.714 1.00 72.88 103 PRO A CA 1
ATOM 815 C C . PRO A 1 103 ? 2.469 -3.316 -6.362 1.00 72.88 103 PRO A C 1
ATOM 817 O O . PRO A 1 103 ? 3.157 -2.740 -7.200 1.00 72.88 103 PRO A O 1
ATOM 820 N N . LEU A 1 104 ? 2.668 -4.599 -6.041 1.00 75.81 104 LEU A N 1
ATOM 821 C CA . LEU A 1 104 ? 3.733 -5.411 -6.635 1.00 75.81 104 LEU A CA 1
ATOM 822 C C . LEU A 1 104 ? 3.513 -5.629 -8.137 1.00 75.81 104 LEU A C 1
ATOM 824 O O . LEU A 1 104 ? 4.465 -5.588 -8.900 1.00 75.81 104 LEU A O 1
ATOM 828 N N . LEU A 1 105 ? 2.270 -5.784 -8.581 1.00 84.12 105 LEU A N 1
ATOM 829 C CA . LEU A 1 105 ? 1.907 -5.913 -9.989 1.00 84.12 105 LEU A CA 1
ATOM 830 C C . LEU A 1 105 ? 2.093 -4.576 -10.721 1.00 84.12 105 LEU A C 1
ATOM 832 O O . LEU A 1 105 ? 2.700 -4.542 -11.788 1.00 84.12 105 LEU A O 1
ATOM 836 N N . VAL A 1 106 ? 1.637 -3.470 -10.125 1.00 82.00 106 VAL A N 1
ATOM 837 C CA . VAL A 1 106 ? 1.721 -2.124 -10.721 1.00 82.00 106 VAL A CA 1
ATOM 838 C C . VAL A 1 106 ? 3.167 -1.624 -10.843 1.00 82.00 106 VAL A C 1
ATOM 840 O O . VAL A 1 106 ? 3.465 -0.881 -11.775 1.00 82.00 106 VAL A O 1
ATOM 843 N N . ILE A 1 107 ? 4.066 -2.029 -9.942 1.00 80.06 107 ILE A N 1
ATOM 844 C CA . ILE A 1 107 ? 5.493 -1.661 -9.984 1.00 80.06 107 ILE A CA 1
ATOM 845 C C . ILE A 1 107 ? 6.316 -2.723 -10.730 1.00 80.06 107 ILE A C 1
ATOM 847 O O . ILE A 1 107 ? 7.163 -2.399 -11.564 1.00 80.06 107 ILE A O 1
ATOM 851 N N . GLY A 1 108 ? 6.060 -4.001 -10.454 1.00 80.12 108 GLY A N 1
ATOM 852 C CA . GLY A 1 108 ? 6.825 -5.141 -10.958 1.00 80.12 108 GLY A CA 1
ATOM 853 C C . GLY A 1 108 ? 6.650 -5.395 -12.453 1.00 80.12 108 GLY A C 1
ATOM 854 O O . GLY A 1 108 ? 7.621 -5.712 -13.134 1.00 80.12 108 GLY A O 1
ATOM 855 N N . VAL A 1 109 ? 5.439 -5.225 -12.998 1.00 86.38 109 VAL A N 1
ATOM 856 C CA . VAL A 1 109 ? 5.204 -5.456 -14.434 1.00 86.38 109 VAL A CA 1
ATOM 857 C C . VAL A 1 109 ? 5.926 -4.413 -15.300 1.00 86.38 109 VAL A C 1
ATOM 859 O O . VAL A 1 109 ? 6.672 -4.823 -16.190 1.00 86.38 109 VAL A O 1
ATOM 862 N N . PRO A 1 110 ? 5.806 -3.091 -15.051 1.00 82.00 110 PRO A N 1
ATOM 863 C CA . PRO A 1 110 ? 6.544 -2.095 -15.829 1.00 82.00 110 PRO A CA 1
ATOM 864 C C . PRO A 1 110 ? 8.064 -2.230 -15.708 1.00 82.00 110 PRO A C 1
ATOM 866 O O . PRO A 1 110 ? 8.766 -2.071 -16.703 1.00 82.00 110 PRO A O 1
ATOM 869 N N . THR A 1 111 ? 8.579 -2.555 -14.517 1.00 82.31 111 THR A N 1
ATOM 870 C CA . THR A 1 111 ? 10.023 -2.761 -14.318 1.00 82.31 111 THR A CA 1
ATOM 871 C C . THR A 1 111 ? 10.535 -3.977 -15.087 1.00 82.31 111 THR A C 1
ATOM 873 O O . THR A 1 111 ? 11.542 -3.862 -15.781 1.00 82.31 111 THR A O 1
ATOM 876 N N . LEU A 1 112 ? 9.824 -5.110 -15.064 1.00 85.44 112 LEU A N 1
ATOM 877 C CA . LEU A 1 112 ? 10.171 -6.279 -15.885 1.00 85.44 112 LEU A CA 1
ATOM 878 C C . LEU A 1 112 ? 10.134 -5.975 -17.387 1.00 85.44 112 LEU A C 1
ATOM 880 O O . LEU A 1 112 ? 11.059 -6.351 -18.104 1.00 85.44 112 LEU A O 1
ATOM 884 N N . LEU A 1 113 ? 9.099 -5.274 -17.862 1.00 85.88 113 LEU A N 1
ATOM 885 C CA . LEU A 1 113 ? 9.000 -4.861 -19.266 1.00 85.88 113 LEU A CA 1
ATOM 886 C C . LEU A 1 113 ? 10.158 -3.941 -19.666 1.00 85.88 113 LEU A C 1
ATOM 888 O O . LEU A 1 113 ? 10.714 -4.092 -20.751 1.00 85.88 113 LEU A O 1
ATOM 892 N N . TYR A 1 114 ? 10.561 -3.033 -18.776 1.00 85.00 114 TYR A N 1
ATOM 893 C CA . TYR A 1 114 ? 11.708 -2.159 -18.989 1.00 85.00 114 TYR A CA 1
ATOM 894 C C . TYR A 1 114 ? 13.024 -2.943 -19.086 1.00 85.00 114 TYR A C 1
ATOM 896 O O . TYR A 1 114 ? 13.800 -2.721 -20.013 1.00 85.00 114 TYR A O 1
ATOM 904 N N . PHE A 1 115 ? 13.258 -3.905 -18.186 1.00 83.38 115 PHE A N 1
ATOM 905 C CA . PHE A 1 115 ? 14.438 -4.775 -18.245 1.00 83.38 115 PHE A CA 1
ATOM 906 C C . PHE A 1 115 ? 14.481 -5.622 -19.522 1.00 83.38 115 PHE A C 1
ATOM 908 O O . PHE A 1 115 ? 15.546 -5.760 -20.119 1.00 83.38 115 PHE A O 1
ATOM 915 N N . MET A 1 116 ? 13.334 -6.148 -19.961 1.00 88.50 116 MET A N 1
ATOM 916 C CA . MET A 1 116 ? 13.218 -6.888 -21.223 1.00 88.50 116 MET A CA 1
ATOM 917 C C . MET A 1 116 ? 13.488 -6.000 -22.445 1.00 88.50 116 MET A C 1
ATOM 919 O O . MET A 1 116 ? 14.130 -6.435 -23.397 1.00 88.50 116 MET A O 1
ATOM 923 N N . LEU A 1 117 ? 13.029 -4.745 -22.431 1.00 85.88 117 LEU A N 1
ATOM 924 C CA . LEU A 1 117 ? 13.315 -3.792 -23.504 1.00 85.88 117 LEU A CA 1
ATOM 925 C C . LEU A 1 117 ? 14.806 -3.430 -23.543 1.00 85.88 117 LEU A C 1
ATOM 927 O O . LEU A 1 117 ? 15.413 -3.426 -24.611 1.00 85.88 117 LEU A O 1
ATOM 931 N N . LEU A 1 118 ? 15.406 -3.171 -22.378 1.00 84.31 118 LEU A N 1
ATOM 932 C CA . LEU A 1 118 ? 16.831 -2.869 -22.257 1.00 84.31 118 LEU A CA 1
ATOM 933 C C . LEU A 1 118 ? 17.696 -4.037 -22.755 1.00 84.31 118 LEU A C 1
ATOM 935 O O . LEU A 1 118 ? 18.637 -3.819 -23.516 1.00 84.31 118 LEU A O 1
ATOM 939 N N . SER A 1 119 ? 17.367 -5.275 -22.375 1.00 84.31 119 SER A N 1
ATOM 940 C CA . SER A 1 119 ? 18.109 -6.457 -22.831 1.00 84.31 119 SER A CA 1
ATOM 941 C C . SER A 1 119 ? 17.971 -6.689 -24.339 1.00 84.31 119 SER A C 1
ATOM 943 O O . SER A 1 119 ? 18.949 -7.065 -24.991 1.00 84.31 119 SER A O 1
ATOM 945 N N . ALA A 1 120 ? 16.798 -6.403 -24.914 1.00 86.56 120 ALA A N 1
ATOM 946 C CA . ALA A 1 120 ? 16.578 -6.462 -26.356 1.00 86.56 120 ALA A CA 1
ATOM 947 C C . ALA A 1 120 ? 17.434 -5.432 -27.114 1.00 86.56 120 ALA A C 1
ATOM 949 O O . ALA A 1 120 ? 18.049 -5.783 -28.119 1.00 86.56 120 ALA A O 1
ATOM 950 N N . ILE A 1 121 ? 17.533 -4.194 -26.613 1.00 85.31 121 ILE A N 1
ATOM 951 C CA . ILE A 1 121 ? 18.369 -3.139 -27.212 1.00 85.31 121 ILE A CA 1
ATOM 952 C C . ILE A 1 121 ? 19.851 -3.530 -27.176 1.00 85.31 121 ILE A C 1
ATOM 954 O O . ILE A 1 121 ? 20.534 -3.417 -28.190 1.00 85.31 121 ILE A O 1
ATOM 958 N N . LEU A 1 122 ? 20.332 -4.057 -26.044 1.00 86.50 122 LEU A N 1
ATOM 959 C CA . LEU A 1 122 ? 21.727 -4.491 -25.888 1.00 86.50 122 LEU A CA 1
ATOM 960 C C . LEU A 1 122 ? 22.109 -5.672 -26.795 1.00 86.50 122 LEU A C 1
ATOM 962 O O . LEU A 1 122 ? 23.289 -5.885 -27.055 1.00 86.50 122 LEU A O 1
ATOM 966 N N . SER A 1 123 ? 21.126 -6.439 -27.272 1.00 90.00 123 SER A N 1
ATOM 967 C CA . SER A 1 123 ? 21.349 -7.592 -28.153 1.00 90.00 123 SER A CA 1
ATOM 968 C C . SER A 1 123 ? 21.405 -7.220 -29.641 1.00 90.00 123 SER A C 1
ATOM 970 O O . SER A 1 123 ? 21.754 -8.063 -30.469 1.00 90.00 123 SER A O 1
ATOM 972 N N . ILE A 1 124 ? 21.035 -5.988 -30.008 1.00 91.50 124 ILE A N 1
ATOM 973 C CA . ILE A 1 124 ? 20.952 -5.545 -31.402 1.00 91.50 124 ILE A CA 1
ATOM 974 C C . ILE A 1 124 ? 22.277 -4.920 -31.849 1.00 91.50 124 ILE A C 1
ATOM 976 O O . ILE A 1 124 ? 22.769 -3.968 -31.255 1.00 91.50 124 ILE A O 1
ATOM 980 N N . ASP A 1 125 ? 22.815 -5.432 -32.956 1.00 90.81 125 ASP A N 1
ATOM 981 C CA . ASP A 1 125 ? 24.017 -4.917 -33.614 1.00 90.81 125 ASP A CA 1
ATOM 982 C C . ASP A 1 125 ? 23.694 -3.553 -34.278 1.00 90.81 125 ASP A C 1
ATOM 984 O O . ASP A 1 125 ? 22.919 -3.514 -35.247 1.00 90.81 125 ASP A O 1
ATOM 988 N N . PRO A 1 126 ? 24.235 -2.421 -33.783 1.00 89.62 126 PRO A N 1
ATOM 989 C CA . PRO A 1 126 ? 23.782 -1.078 -34.167 1.00 89.62 126 PRO A CA 1
ATOM 990 C C . PRO A 1 126 ? 24.012 -0.775 -35.650 1.00 89.62 126 PRO A C 1
ATOM 992 O O . PRO A 1 126 ? 23.306 0.035 -36.242 1.00 89.62 126 PRO A O 1
ATOM 995 N N . ASN A 1 127 ? 24.968 -1.464 -36.277 1.00 92.06 127 ASN A N 1
ATOM 996 C CA . ASN A 1 127 ? 25.351 -1.223 -37.664 1.00 92.06 127 ASN A CA 1
ATOM 997 C C . ASN A 1 127 ? 24.445 -1.929 -38.691 1.00 92.06 127 ASN A C 1
ATOM 999 O O . ASN A 1 127 ? 24.529 -1.642 -39.882 1.00 92.06 127 ASN A O 1
ATOM 1003 N N . LYS A 1 128 ? 23.602 -2.880 -38.261 1.00 91.94 128 LYS A N 1
ATOM 1004 C CA . LYS A 1 128 ? 22.791 -3.712 -39.173 1.00 91.94 128 LYS A CA 1
ATOM 1005 C C . LYS A 1 128 ? 21.310 -3.350 -39.189 1.00 91.94 128 LYS A C 1
ATOM 1007 O O . LYS A 1 128 ? 20.626 -3.665 -40.159 1.00 91.94 128 LYS A O 1
ATOM 1012 N N . ASN A 1 129 ? 20.812 -2.683 -38.149 1.00 88.19 129 ASN A N 1
ATOM 1013 C CA . ASN A 1 129 ? 19.381 -2.471 -37.964 1.00 88.19 129 ASN A CA 1
ATOM 1014 C C . ASN A 1 129 ? 19.006 -0.990 -38.068 1.00 88.19 129 ASN A C 1
ATOM 1016 O O . ASN A 1 129 ? 19.291 -0.199 -37.174 1.00 88.19 129 ASN A O 1
ATOM 1020 N N . ALA A 1 130 ? 18.249 -0.639 -39.112 1.00 92.62 130 ALA A N 1
ATOM 1021 C CA . ALA A 1 130 ? 17.715 0.712 -39.323 1.00 92.62 130 ALA A CA 1
ATOM 1022 C C . ALA A 1 130 ? 16.784 1.204 -38.191 1.00 92.62 130 ALA A C 1
ATOM 1024 O O . ALA A 1 130 ? 16.517 2.397 -38.084 1.00 92.62 130 ALA A O 1
ATOM 1025 N N . PHE A 1 131 ? 16.299 0.297 -37.337 1.00 89.38 131 PHE A N 1
ATOM 1026 C CA . PHE A 1 131 ? 15.398 0.600 -36.220 1.00 89.38 131 PHE A CA 1
ATOM 1027 C C . PHE A 1 131 ? 16.104 1.037 -34.930 1.00 89.38 131 PHE A C 1
ATOM 1029 O O . PHE A 1 131 ? 15.428 1.472 -33.997 1.00 89.38 131 PHE A O 1
ATOM 1036 N N . TYR A 1 132 ? 17.438 0.944 -34.862 1.00 85.94 132 TYR A N 1
ATOM 1037 C CA . TYR A 1 132 ? 18.212 1.334 -33.680 1.00 85.94 132 TYR A CA 1
ATOM 1038 C C . TYR A 1 132 ? 17.891 2.755 -33.162 1.00 85.94 132 TYR A C 1
ATOM 1040 O O . TYR A 1 132 ? 17.532 2.867 -31.989 1.00 85.94 132 TYR A O 1
ATOM 1048 N N . PRO A 1 133 ? 17.889 3.825 -33.992 1.00 88.62 133 PRO A N 1
ATOM 1049 C CA . PRO A 1 133 ? 17.609 5.177 -33.496 1.00 88.62 133 PRO A CA 1
ATOM 1050 C C . PRO A 1 133 ? 16.181 5.331 -32.953 1.00 88.62 133 PRO A C 1
ATOM 1052 O O . PRO A 1 133 ? 15.946 6.074 -32.004 1.00 88.62 133 PRO A O 1
ATOM 1055 N N . THR A 1 134 ? 15.204 4.614 -33.517 1.00 89.31 134 THR A N 1
ATOM 1056 C CA . THR A 1 134 ? 13.822 4.649 -33.017 1.00 89.31 134 THR A CA 1
ATOM 1057 C C . THR A 1 134 ? 13.711 3.981 -31.647 1.00 89.31 134 THR A C 1
ATOM 1059 O O . THR A 1 134 ? 13.055 4.521 -30.756 1.00 89.31 134 THR A O 1
ATOM 1062 N N . LEU A 1 135 ? 14.365 2.830 -31.456 1.00 84.06 135 LEU A N 1
ATOM 1063 C CA . LEU A 1 135 ? 14.387 2.128 -30.169 1.00 84.06 135 LEU A CA 1
ATOM 1064 C C . LEU A 1 135 ? 15.108 2.938 -29.087 1.00 84.06 135 LEU A C 1
ATOM 1066 O O . LEU A 1 135 ? 14.644 2.976 -27.949 1.00 84.06 135 LEU A O 1
ATOM 1070 N N . GLU A 1 136 ? 16.184 3.631 -29.451 1.00 84.06 136 GLU A N 1
ATOM 1071 C CA . GLU A 1 136 ? 16.919 4.530 -28.563 1.00 84.06 136 GLU A CA 1
ATOM 1072 C C . GLU A 1 136 ? 16.035 5.688 -28.062 1.00 84.06 136 GLU A C 1
ATOM 1074 O O . GLU A 1 136 ? 15.952 5.933 -26.858 1.00 84.06 136 GLU A O 1
ATOM 1079 N N . VAL A 1 137 ? 15.277 6.344 -28.950 1.00 88.62 137 VAL A N 1
ATOM 1080 C CA . VAL A 1 137 ? 14.331 7.405 -28.554 1.00 88.62 137 VAL A CA 1
ATOM 1081 C C . VAL A 1 137 ? 13.224 6.868 -27.641 1.00 88.62 137 VAL A C 1
ATOM 1083 O O . VAL A 1 137 ? 12.915 7.488 -26.620 1.00 88.62 137 VAL A O 1
ATOM 1086 N N . ILE A 1 138 ? 12.640 5.708 -27.967 1.00 86.06 138 ILE A N 1
ATOM 1087 C CA . ILE A 1 138 ? 11.613 5.064 -27.128 1.00 86.06 138 ILE A CA 1
ATOM 1088 C C . ILE A 1 138 ? 12.173 4.767 -25.732 1.00 86.06 138 ILE A C 1
ATOM 1090 O O . ILE A 1 138 ? 11.495 5.013 -24.731 1.00 86.06 138 ILE A O 1
ATOM 1094 N N . PHE A 1 139 ? 13.414 4.286 -25.658 1.00 84.31 139 PHE A N 1
ATOM 1095 C CA . PHE A 1 139 ? 14.097 4.015 -24.400 1.00 84.31 139 PHE A CA 1
ATOM 1096 C C . PHE A 1 139 ? 14.270 5.282 -23.553 1.00 84.31 139 PHE A C 1
ATOM 1098 O O . PHE A 1 139 ? 13.902 5.281 -22.378 1.00 84.31 139 PHE A O 1
ATOM 1105 N N . TYR A 1 140 ? 14.732 6.388 -24.143 1.00 84.19 140 TYR A N 1
ATOM 1106 C CA . TYR A 1 140 ? 14.867 7.661 -23.430 1.00 84.19 140 TYR A CA 1
ATOM 1107 C C . TYR A 1 140 ? 13.528 8.202 -22.914 1.00 84.19 140 TYR A C 1
ATOM 1109 O O . TYR A 1 140 ? 13.444 8.658 -21.772 1.00 84.19 140 TYR A O 1
ATOM 1117 N N . ILE A 1 141 ? 12.460 8.110 -23.711 1.00 86.88 141 ILE A N 1
ATOM 1118 C CA . ILE A 1 141 ? 11.114 8.516 -23.280 1.00 86.88 141 ILE A CA 1
ATOM 1119 C C . ILE A 1 141 ? 10.646 7.651 -22.100 1.00 86.88 141 ILE A C 1
ATOM 1121 O O . ILE A 1 141 ? 10.174 8.183 -21.093 1.00 86.88 141 ILE A O 1
ATOM 1125 N N . ALA A 1 142 ? 10.821 6.329 -22.183 1.00 81.12 142 ALA A N 1
ATOM 1126 C CA . ALA A 1 142 ? 10.473 5.409 -21.103 1.00 81.12 142 ALA A CA 1
ATOM 1127 C C . ALA A 1 142 ? 11.277 5.693 -19.821 1.00 81.12 142 ALA A C 1
ATOM 1129 O O . ALA A 1 142 ? 10.715 5.671 -18.724 1.00 81.12 142 ALA A O 1
ATOM 1130 N N . MET A 1 143 ? 12.562 6.030 -19.958 1.00 81.31 143 MET A N 1
ATOM 1131 C CA . MET A 1 143 ? 13.441 6.405 -18.850 1.00 81.31 143 MET A CA 1
ATOM 1132 C C . MET A 1 143 ? 12.974 7.686 -18.140 1.00 81.31 143 MET A C 1
ATOM 1134 O O . MET A 1 143 ? 13.081 7.769 -16.920 1.00 81.31 143 MET A O 1
ATOM 1138 N N . ILE A 1 144 ? 12.417 8.664 -18.864 1.00 81.31 144 ILE A N 1
ATOM 1139 C CA . ILE A 1 144 ? 11.892 9.912 -18.279 1.00 81.31 144 ILE A CA 1
ATOM 1140 C C . ILE A 1 144 ? 10.514 9.703 -17.632 1.00 81.31 144 ILE A C 1
ATOM 1142 O O . ILE A 1 144 ? 10.235 10.251 -16.564 1.00 81.31 144 ILE A O 1
ATOM 1146 N N . ILE A 1 145 ? 9.640 8.907 -18.254 1.00 81.69 145 ILE A N 1
ATOM 1147 C CA . ILE A 1 145 ? 8.270 8.674 -17.765 1.00 81.69 145 ILE A CA 1
ATOM 1148 C C . ILE A 1 145 ? 8.252 7.728 -16.555 1.00 81.69 145 ILE A C 1
ATOM 1150 O O . ILE A 1 145 ? 7.428 7.893 -15.652 1.00 81.69 145 ILE A O 1
ATOM 1154 N N . SER A 1 146 ? 9.163 6.752 -16.503 1.00 80.00 146 SER A N 1
ATOM 1155 C CA . SER A 1 146 ? 9.194 5.728 -15.453 1.00 80.00 146 SER A CA 1
ATOM 1156 C C . SER A 1 146 ? 9.281 6.304 -14.024 1.00 80.00 146 SER A C 1
ATOM 1158 O O . SER A 1 146 ? 8.436 5.935 -13.200 1.00 80.00 146 SER A O 1
ATOM 1160 N N . PRO A 1 147 ? 10.177 7.263 -13.706 1.00 75.12 147 PRO A N 1
ATOM 1161 C CA . PRO A 1 147 ? 10.222 7.910 -12.394 1.00 75.12 147 PRO A CA 1
ATOM 1162 C C . PRO A 1 147 ? 8.909 8.595 -12.015 1.00 75.12 147 PRO A C 1
ATOM 1164 O O . PRO A 1 147 ? 8.442 8.439 -10.888 1.00 75.12 147 PRO A O 1
ATOM 1167 N N . LEU A 1 148 ? 8.277 9.309 -12.955 1.00 78.69 148 LEU A N 1
ATOM 1168 C CA . LEU A 1 148 ? 7.004 9.996 -12.712 1.00 78.69 148 LEU A CA 1
ATOM 1169 C C . LEU A 1 148 ? 5.894 8.999 -12.360 1.00 78.69 148 LEU A C 1
ATOM 1171 O O . LEU A 1 148 ? 5.130 9.226 -11.420 1.00 78.69 148 LEU A O 1
ATOM 1175 N N . TRP A 1 149 ? 5.848 7.863 -13.062 1.00 81.44 149 TRP A N 1
ATOM 1176 C CA . TRP A 1 149 ? 4.924 6.773 -12.751 1.00 81.44 149 TRP A CA 1
ATOM 1177 C C . TRP A 1 149 ? 5.181 6.181 -11.362 1.00 81.44 149 TRP A C 1
ATOM 1179 O O . TRP A 1 149 ? 4.246 6.009 -10.581 1.00 81.44 149 TRP A O 1
ATOM 1189 N N . HIS A 1 150 ? 6.444 5.919 -11.019 1.00 78.06 150 HIS A N 1
ATOM 1190 C CA . HIS A 1 150 ? 6.807 5.347 -9.721 1.00 78.06 150 HIS A CA 1
ATOM 1191 C C . HIS A 1 150 ? 6.458 6.294 -8.572 1.00 78.06 150 HIS A C 1
ATOM 1193 O O . HIS A 1 150 ? 5.903 5.847 -7.572 1.00 78.06 150 HIS A O 1
ATOM 1199 N N . ILE A 1 151 ? 6.699 7.598 -8.733 1.00 78.38 151 ILE A N 1
ATOM 1200 C CA . ILE A 1 151 ? 6.308 8.624 -7.759 1.00 78.38 151 ILE A CA 1
ATOM 1201 C C . ILE A 1 151 ? 4.783 8.650 -7.587 1.00 78.38 151 ILE A C 1
ATOM 1203 O O . ILE A 1 151 ? 4.294 8.651 -6.458 1.00 78.38 151 ILE A O 1
ATOM 1207 N N . ALA A 1 152 ? 4.015 8.617 -8.680 1.00 77.88 152 ALA A N 1
ATOM 1208 C CA . ALA A 1 152 ? 2.554 8.617 -8.615 1.00 77.88 152 ALA A CA 1
ATOM 1209 C C . ALA A 1 152 ? 2.004 7.369 -7.901 1.00 77.88 152 ALA A C 1
ATOM 1211 O O . ALA A 1 152 ? 1.193 7.486 -6.978 1.00 77.88 152 ALA A O 1
ATOM 1212 N N . VAL A 1 153 ? 2.484 6.177 -8.275 1.00 78.44 153 VAL A N 1
ATOM 1213 C CA . VAL A 1 153 ? 2.110 4.908 -7.628 1.00 78.44 153 VAL A CA 1
ATOM 1214 C C . VAL A 1 153 ? 2.494 4.930 -6.155 1.00 78.44 153 VAL A C 1
ATOM 1216 O O . VAL A 1 153 ? 1.697 4.541 -5.303 1.00 78.44 153 VAL A O 1
ATOM 1219 N N . PHE A 1 154 ? 3.679 5.445 -5.842 1.00 75.50 154 PHE A N 1
ATOM 1220 C CA . PHE A 1 154 ? 4.156 5.575 -4.479 1.00 75.50 154 PHE A CA 1
ATOM 1221 C C . PHE A 1 154 ? 3.242 6.462 -3.624 1.00 75.50 154 PHE A C 1
ATOM 1223 O O . PHE A 1 154 ? 2.845 6.052 -2.535 1.00 75.50 154 PHE A O 1
ATOM 1230 N N . ILE A 1 155 ? 2.838 7.635 -4.121 1.00 75.88 155 ILE A N 1
ATOM 1231 C CA . ILE A 1 155 ? 1.916 8.538 -3.412 1.00 75.88 155 ILE A CA 1
ATOM 1232 C C . ILE A 1 155 ? 0.580 7.841 -3.128 1.00 75.88 155 ILE A C 1
ATOM 1234 O O . ILE A 1 155 ? 0.046 7.952 -2.021 1.00 75.88 155 ILE A O 1
ATOM 1238 N N . VAL A 1 156 ? 0.044 7.100 -4.102 1.00 75.19 156 VAL A N 1
ATOM 1239 C CA . VAL A 1 156 ? -1.209 6.348 -3.934 1.00 75.19 156 VAL A CA 1
ATOM 1240 C C . VAL A 1 156 ? -1.049 5.258 -2.875 1.00 75.19 156 VAL A C 1
ATOM 1242 O O . VAL A 1 156 ? -1.873 5.162 -1.965 1.00 75.19 156 VAL A O 1
ATOM 1245 N N . VAL A 1 157 ? 0.030 4.476 -2.948 1.00 74.06 157 VAL A N 1
ATOM 1246 C CA . VAL A 1 157 ? 0.337 3.420 -1.976 1.00 74.06 157 VAL A CA 1
ATOM 1247 C C . VAL A 1 157 ? 0.507 4.007 -0.576 1.00 74.06 157 VAL A C 1
ATOM 1249 O O . VAL A 1 157 ? -0.096 3.504 0.369 1.00 74.06 157 VAL A O 1
ATOM 1252 N N . MET A 1 158 ? 1.233 5.117 -0.436 1.00 70.31 158 MET A N 1
ATOM 1253 C CA . MET A 1 158 ? 1.406 5.794 0.848 1.00 70.31 158 MET A CA 1
ATOM 1254 C C . MET A 1 158 ? 0.104 6.336 1.404 1.00 70.31 158 MET A C 1
ATOM 1256 O O . MET A 1 158 ? -0.140 6.171 2.592 1.00 70.31 158 MET A O 1
ATOM 1260 N N . ARG A 1 159 ? -0.769 6.919 0.578 1.00 69.50 159 ARG A N 1
ATOM 1261 C CA . ARG A 1 159 ? -2.101 7.339 1.034 1.00 6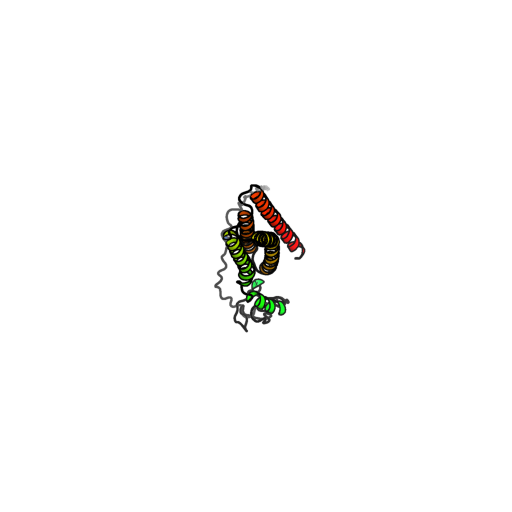9.50 159 ARG A CA 1
ATOM 1262 C C . ARG A 1 159 ? -2.931 6.161 1.536 1.00 69.50 159 ARG A C 1
ATOM 1264 O O . ARG A 1 159 ? -3.634 6.302 2.531 1.00 69.50 159 ARG A O 1
ATOM 1271 N N . CYS A 1 160 ? -2.823 4.995 0.903 1.00 66.94 160 CYS A N 1
ATOM 1272 C CA . CYS A 1 160 ? -3.502 3.788 1.372 1.00 66.94 160 CYS A CA 1
ATOM 1273 C C . CYS A 1 160 ? -2.895 3.232 2.675 1.00 66.94 160 CYS A C 1
ATOM 1275 O O . CYS A 1 160 ? -3.630 2.772 3.547 1.00 66.94 160 CYS A O 1
ATOM 1277 N N . ILE A 1 161 ? -1.569 3.285 2.826 1.00 70.44 161 ILE A N 1
ATOM 1278 C CA . ILE A 1 161 ? -0.831 2.744 3.982 1.00 70.44 161 ILE A CA 1
ATOM 1279 C C . ILE A 1 161 ? -0.903 3.680 5.199 1.00 70.44 161 ILE A C 1
ATOM 1281 O O . ILE A 1 161 ? -1.019 3.205 6.332 1.00 70.44 161 ILE A O 1
ATOM 1285 N N . ALA A 1 162 ? -0.897 4.998 4.983 1.00 65.19 162 ALA A N 1
ATOM 1286 C CA . ALA A 1 162 ? -0.945 6.030 6.021 1.00 65.19 162 ALA A CA 1
ATOM 1287 C C . ALA A 1 162 ? -2.235 6.005 6.856 1.00 65.19 162 ALA A C 1
ATOM 1289 O O . ALA A 1 162 ? -2.303 6.630 7.908 1.00 65.19 162 ALA A O 1
ATOM 1290 N N . ILE A 1 163 ? -3.248 5.257 6.428 1.00 64.06 163 ILE A N 1
ATOM 1291 C CA . ILE A 1 163 ? -4.489 5.087 7.186 1.00 64.06 163 ILE A CA 1
ATOM 1292 C C . ILE A 1 163 ? -4.366 3.959 8.229 1.00 64.06 163 ILE A C 1
ATOM 1294 O O . ILE A 1 163 ? -5.142 3.923 9.177 1.00 64.06 163 ILE A O 1
ATOM 1298 N N . ARG A 1 164 ? -3.397 3.037 8.102 1.00 62.31 164 ARG A N 1
ATOM 1299 C CA . ARG A 1 164 ? -3.360 1.812 8.931 1.00 62.31 164 ARG A CA 1
ATOM 1300 C C . ARG A 1 164 ? -2.067 1.520 9.672 1.00 62.31 164 ARG A C 1
ATOM 1302 O O . ARG A 1 164 ? -2.116 0.849 10.696 1.00 62.31 164 ARG A O 1
ATOM 1309 N N . TYR A 1 165 ? -0.921 1.926 9.142 1.00 68.19 165 TYR A N 1
ATOM 1310 C CA . TYR A 1 165 ? 0.351 1.468 9.693 1.00 68.19 165 TYR A CA 1
ATOM 1311 C C . TYR A 1 165 ? 0.924 2.438 10.720 1.00 68.19 165 TYR A C 1
ATOM 1313 O O . TYR A 1 165 ? 0.805 3.656 10.565 1.00 68.19 165 TYR A O 1
ATOM 1321 N N . ASN A 1 166 ? 1.592 1.884 11.733 1.00 68.62 166 ASN A N 1
ATOM 1322 C CA . ASN A 1 166 ? 2.391 2.646 12.688 1.00 68.62 166 ASN A CA 1
ATOM 1323 C C . ASN A 1 166 ? 3.536 3.378 11.973 1.00 68.62 166 ASN A C 1
ATOM 1325 O O . ASN A 1 166 ? 4.048 2.912 10.951 1.00 68.62 166 ASN A O 1
ATOM 1329 N N . PHE A 1 167 ? 3.955 4.508 12.545 1.00 68.50 167 PHE A N 1
ATOM 1330 C CA . PHE A 1 167 ? 5.017 5.382 12.030 1.00 68.50 167 PHE A CA 1
ATOM 1331 C C . PHE A 1 167 ? 6.271 4.615 11.570 1.00 68.50 167 PHE A C 1
ATOM 1333 O O . PHE A 1 167 ? 6.739 4.799 10.448 1.00 68.50 167 PHE A O 1
ATOM 1340 N N . GLN A 1 168 ? 6.752 3.663 12.378 1.00 65.75 168 GLN A N 1
ATOM 1341 C CA . GLN A 1 168 ? 7.941 2.865 12.051 1.00 65.75 168 GLN A CA 1
ATOM 1342 C C . GLN A 1 168 ? 7.798 2.052 10.757 1.00 65.75 168 GLN A C 1
ATOM 1344 O O . GLN A 1 168 ? 8.739 1.968 9.968 1.00 65.75 168 GLN A O 1
ATOM 1349 N N . THR A 1 169 ? 6.625 1.467 10.498 1.00 65.88 169 THR A N 1
ATOM 1350 C CA . THR A 1 169 ? 6.402 0.688 9.273 1.00 65.88 169 THR A CA 1
ATOM 1351 C C . THR A 1 169 ? 6.327 1.598 8.049 1.00 65.88 169 THR A C 1
ATOM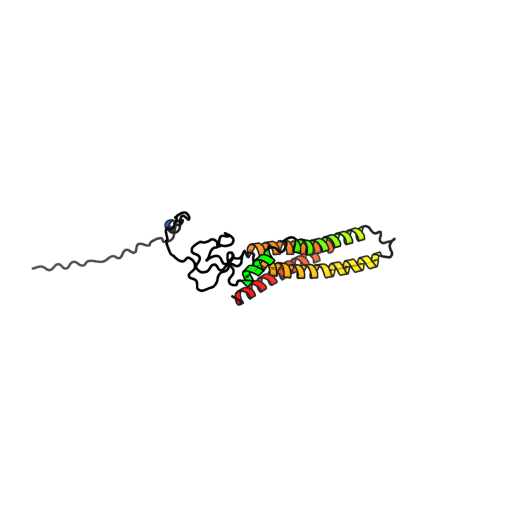 1353 O O . THR A 1 169 ? 6.823 1.225 6.989 1.00 65.88 169 THR A O 1
ATOM 1356 N N . ARG A 1 170 ? 5.775 2.812 8.195 1.00 69.12 170 ARG A N 1
ATOM 1357 C CA . ARG A 1 170 ? 5.780 3.826 7.125 1.00 69.12 170 ARG A CA 1
ATOM 1358 C C . ARG A 1 170 ? 7.212 4.201 6.746 1.00 69.12 170 ARG A C 1
ATOM 1360 O O . ARG A 1 170 ? 7.548 4.194 5.566 1.00 69.12 170 ARG A O 1
ATOM 1367 N N . PHE A 1 171 ? 8.059 4.435 7.747 1.00 67.06 171 PHE A N 1
ATOM 1368 C CA . PHE A 1 171 ? 9.457 4.815 7.557 1.00 67.06 171 PHE A CA 1
ATOM 1369 C C . PHE A 1 171 ? 10.289 3.719 6.865 1.00 67.06 171 PHE A C 1
ATOM 1371 O O . PHE A 1 171 ? 11.041 4.001 5.934 1.00 67.06 171 PHE A O 1
ATOM 1378 N N . LEU A 1 172 ? 10.106 2.450 7.247 1.00 67.69 172 LEU A N 1
ATOM 1379 C CA . LEU A 1 172 ? 10.804 1.325 6.608 1.00 67.69 172 LEU A CA 1
ATOM 1380 C C . LEU A 1 172 ? 10.397 1.124 5.142 1.00 67.69 172 LEU A C 1
ATOM 1382 O O . LEU A 1 172 ? 11.260 0.917 4.288 1.00 67.69 172 LEU A O 1
ATOM 1386 N N . ILE A 1 173 ? 9.098 1.219 4.836 1.00 69.38 173 ILE A N 1
ATOM 1387 C CA . ILE A 1 173 ? 8.598 1.113 3.456 1.00 69.38 173 ILE A CA 1
ATOM 1388 C C . ILE A 1 173 ? 9.152 2.264 2.611 1.00 69.38 173 ILE A C 1
ATOM 1390 O O . ILE A 1 173 ? 9.593 2.052 1.481 1.00 69.38 173 ILE A O 1
ATOM 1394 N N . MET A 1 174 ? 9.204 3.470 3.171 1.00 67.31 174 MET A N 1
ATOM 1395 C CA . MET A 1 174 ? 9.790 4.630 2.509 1.00 67.31 174 MET A CA 1
ATOM 1396 C C . MET A 1 174 ? 11.268 4.451 2.168 1.00 67.31 174 MET A C 1
ATOM 1398 O O . MET A 1 174 ? 11.649 4.692 1.023 1.00 67.31 174 MET A O 1
ATOM 1402 N N . ILE A 1 175 ? 12.088 4.003 3.125 1.00 70.50 175 ILE A N 1
ATOM 1403 C CA . ILE A 1 175 ? 13.516 3.757 2.887 1.00 70.50 175 ILE A CA 1
ATOM 1404 C C . ILE A 1 175 ? 13.685 2.730 1.770 1.00 70.50 175 ILE A C 1
ATOM 1406 O O . ILE A 1 175 ? 14.390 3.003 0.803 1.00 70.50 175 ILE A O 1
ATOM 1410 N N . ALA A 1 176 ? 12.979 1.597 1.848 1.00 68.75 176 ALA A N 1
ATOM 1411 C CA . ALA A 1 176 ? 13.067 0.550 0.834 1.00 68.75 176 ALA A CA 1
ATOM 1412 C C . ALA A 1 176 ? 12.693 1.063 -0.568 1.00 68.75 176 ALA A C 1
ATOM 1414 O O . ALA A 1 176 ? 13.371 0.749 -1.547 1.00 68.75 176 ALA A O 1
ATOM 1415 N N . THR A 1 177 ? 11.654 1.899 -0.671 1.00 71.44 177 THR A N 1
ATOM 1416 C CA . THR A 1 177 ? 11.222 2.438 -1.969 1.00 71.44 177 THR A CA 1
ATOM 1417 C C . THR A 1 177 ? 12.192 3.491 -2.510 1.00 71.44 177 THR A C 1
ATOM 1419 O O . THR A 1 177 ? 12.509 3.479 -3.699 1.00 71.44 177 THR A O 1
ATOM 1422 N N . GLY A 1 178 ? 12.722 4.362 -1.644 1.00 70.75 178 GLY A N 1
ATOM 1423 C CA . GLY A 1 178 ? 13.757 5.332 -2.009 1.00 70.75 178 GLY A CA 1
ATOM 1424 C C . GLY A 1 178 ? 15.051 4.660 -2.476 1.00 70.75 178 GLY A C 1
ATOM 1425 O O . GLY A 1 178 ? 15.655 5.095 -3.459 1.00 70.75 178 GLY A O 1
ATOM 1426 N N . SER A 1 179 ? 15.443 3.553 -1.837 1.00 67.25 179 SER A N 1
ATOM 1427 C CA . SER A 1 179 ? 16.594 2.744 -2.251 1.00 67.25 179 SER A CA 1
ATOM 1428 C C . SER A 1 179 ? 16.391 2.099 -3.624 1.00 67.25 179 SER A C 1
ATOM 1430 O O . SER A 1 179 ? 17.308 2.129 -4.442 1.00 67.25 179 SER A O 1
ATOM 1432 N N . LEU A 1 180 ? 15.193 1.573 -3.909 1.00 70.31 180 LEU A N 1
ATOM 1433 C CA . LEU A 1 180 ? 14.857 0.999 -5.220 1.00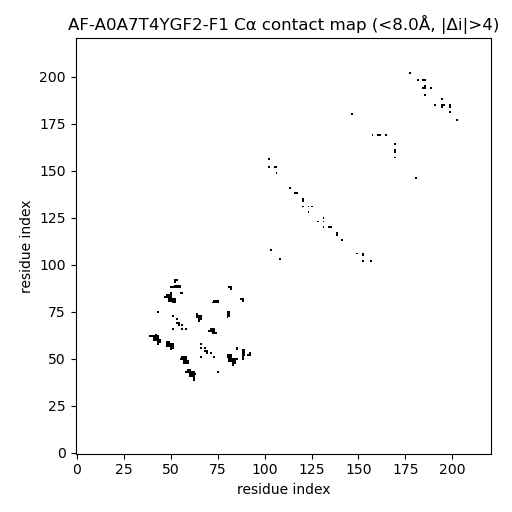 70.31 180 LEU A CA 1
ATOM 1434 C C . LEU A 1 180 ? 14.833 2.052 -6.337 1.00 70.31 180 LEU A C 1
ATOM 1436 O O . LEU A 1 180 ? 15.271 1.780 -7.449 1.00 70.31 180 LEU A O 1
ATOM 1440 N N . LEU A 1 181 ? 14.362 3.267 -6.055 1.00 70.75 181 LEU A N 1
ATOM 1441 C CA . LEU A 1 181 ? 14.421 4.372 -7.018 1.00 70.75 181 LEU A CA 1
ATOM 1442 C C . LEU A 1 181 ? 15.863 4.826 -7.270 1.00 70.75 181 LEU A C 1
ATOM 1444 O O . LEU A 1 181 ? 16.251 5.080 -8.410 1.00 70.75 181 LEU A O 1
ATOM 1448 N N . SER A 1 182 ? 16.672 4.881 -6.211 1.00 68.06 182 SER A N 1
ATOM 1449 C CA . SER A 1 182 ? 18.074 5.295 -6.303 1.00 68.06 182 SER A CA 1
ATOM 1450 C C . SER A 1 182 ? 18.922 4.287 -7.078 1.00 68.06 182 SER A C 1
ATOM 1452 O O . SER A 1 182 ? 19.798 4.697 -7.835 1.00 68.06 182 SER A O 1
ATOM 1454 N N . SER A 1 183 ? 18.653 2.982 -6.951 1.00 67.44 183 SER A N 1
ATOM 1455 C CA . SER A 1 183 ? 19.386 1.951 -7.693 1.00 67.44 183 SER A CA 1
ATOM 1456 C C . SER A 1 183 ? 19.122 2.012 -9.200 1.00 67.44 183 SER A C 1
ATOM 1458 O O . SER A 1 183 ? 20.060 1.844 -9.976 1.00 67.44 183 SER A O 1
ATOM 1460 N N . VAL A 1 184 ? 17.898 2.344 -9.629 1.00 68.94 184 VAL A N 1
ATOM 1461 C CA . VAL A 1 184 ? 17.582 2.555 -11.054 1.00 68.94 184 VAL A CA 1
ATOM 1462 C C . VAL A 1 184 ? 18.387 3.723 -11.622 1.00 68.94 184 VAL A C 1
ATOM 1464 O O . VAL A 1 184 ? 19.020 3.569 -12.664 1.00 68.94 184 VAL A O 1
ATOM 1467 N N . ILE A 1 185 ? 18.440 4.853 -10.906 1.00 67.81 185 ILE A N 1
ATOM 1468 C CA . ILE A 1 185 ? 19.242 6.024 -11.301 1.00 67.81 185 ILE A CA 1
ATOM 1469 C C . ILE A 1 185 ? 20.725 5.652 -11.390 1.00 67.81 185 ILE A C 1
ATOM 1471 O O . ILE A 1 185 ? 21.416 6.060 -12.325 1.00 67.81 185 ILE A O 1
ATOM 1475 N N . TYR A 1 186 ? 21.217 4.863 -10.436 1.00 67.81 186 TYR A N 1
ATOM 1476 C CA . TYR A 1 186 ? 22.616 4.444 -10.384 1.00 67.81 186 TYR A CA 1
ATOM 1477 C C . TYR A 1 186 ? 23.013 3.564 -11.577 1.00 67.81 186 TYR A C 1
ATOM 1479 O O . TYR A 1 186 ? 24.102 3.720 -12.127 1.00 67.81 186 TYR A O 1
ATOM 1487 N N . VAL A 1 187 ? 22.117 2.671 -12.007 1.00 68.44 187 VAL A N 1
ATOM 1488 C CA . VAL A 1 187 ? 22.343 1.771 -13.147 1.00 68.44 187 VAL A CA 1
ATOM 1489 C C . VAL A 1 187 ? 22.297 2.525 -14.478 1.00 68.44 187 VAL A C 1
ATOM 1491 O O . VAL A 1 187 ? 23.129 2.269 -15.344 1.00 68.44 187 VAL A O 1
ATOM 1494 N N . THR A 1 188 ? 21.372 3.473 -14.657 1.00 66.00 188 THR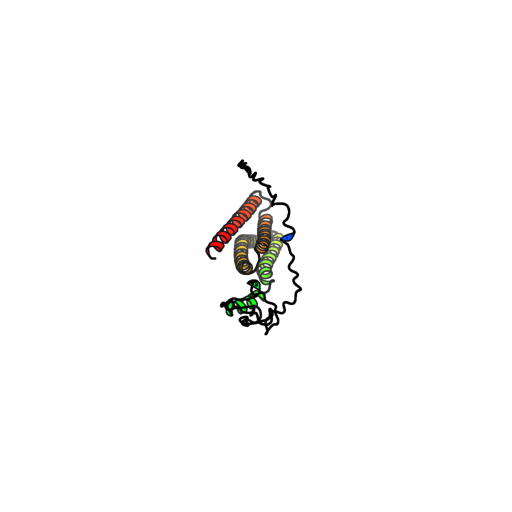 A N 1
ATOM 1495 C CA . THR A 1 188 ? 21.201 4.167 -15.948 1.00 66.00 188 THR A CA 1
ATOM 1496 C C . THR A 1 188 ? 22.237 5.255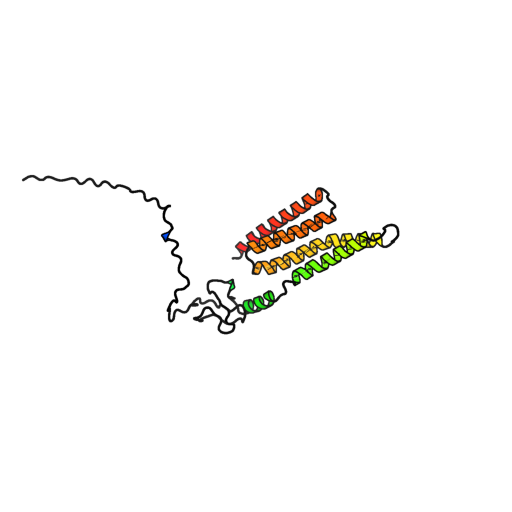 -16.209 1.00 66.00 188 THR A C 1
ATOM 1498 O O . THR A 1 188 ? 22.496 5.588 -17.360 1.00 66.00 188 THR A O 1
ATOM 1501 N N . SER A 1 189 ? 22.827 5.833 -15.163 1.00 61.50 189 SER A N 1
ATOM 1502 C CA . SER A 1 189 ? 23.719 6.997 -15.283 1.00 61.50 189 SER A CA 1
ATOM 1503 C C . SER A 1 189 ? 25.201 6.652 -15.431 1.00 61.50 189 SER A C 1
ATOM 1505 O O . SER A 1 189 ? 26.010 7.569 -15.564 1.00 61.50 189 SER A O 1
ATOM 1507 N N . GLY A 1 190 ? 25.558 5.362 -15.407 1.00 61.12 190 GLY A N 1
ATOM 1508 C CA . GLY A 1 190 ? 26.924 4.884 -15.619 1.00 61.12 190 GLY A CA 1
ATOM 1509 C C . GLY A 1 190 ? 27.948 5.580 -14.723 1.00 61.12 190 GLY A C 1
ATOM 1510 O O . GLY A 1 190 ? 28.688 6.418 -15.211 1.00 61.12 190 GLY A O 1
ATOM 1511 N N . PHE A 1 191 ? 27.974 5.265 -13.420 1.00 57.75 191 PHE A N 1
ATOM 1512 C CA . PHE A 1 191 ? 29.018 5.647 -12.438 1.00 57.75 191 PHE A CA 1
ATOM 1513 C C . PHE A 1 191 ? 29.624 7.065 -12.574 1.00 57.75 191 PHE A C 1
ATOM 1515 O O . PHE A 1 191 ? 30.793 7.308 -12.280 1.00 57.75 191 PHE A O 1
ATOM 1522 N N . SER A 1 192 ? 28.823 8.028 -13.010 1.00 67.69 192 SER A N 1
ATOM 1523 C CA . SER A 1 192 ? 29.198 9.433 -13.095 1.00 67.69 192 SER A CA 1
ATOM 1524 C C . SER A 1 192 ? 28.999 10.070 -11.718 1.00 67.69 192 SER A C 1
ATOM 1526 O O . SER A 1 192 ? 27.990 9.818 -11.066 1.00 67.69 192 SER A O 1
ATOM 1528 N N . GLY A 1 193 ? 29.925 10.915 -11.249 1.00 69.50 193 GLY A N 1
ATOM 1529 C CA . GLY A 1 193 ? 29.812 11.566 -9.930 1.00 69.50 193 GLY A CA 1
ATOM 1530 C C . GLY A 1 193 ? 28.502 12.348 -9.724 1.00 69.50 193 GLY A C 1
ATOM 1531 O O . GLY A 1 193 ? 28.052 12.530 -8.594 1.00 69.50 193 GLY A O 1
ATOM 1532 N N . TYR A 1 194 ? 27.834 12.738 -10.814 1.00 67.19 194 TYR A N 1
ATOM 1533 C CA . TYR A 1 194 ? 26.530 13.398 -10.791 1.00 67.19 194 TYR A CA 1
ATOM 1534 C C . TYR A 1 194 ? 25.381 12.479 -10.344 1.00 67.19 194 TYR A C 1
ATOM 1536 O O . TYR A 1 194 ? 24.394 12.969 -9.796 1.00 67.19 194 TYR A O 1
ATOM 1544 N N . SER A 1 195 ? 25.499 11.158 -10.516 1.00 66.06 195 SER A N 1
ATOM 1545 C CA . SER A 1 195 ? 24.467 10.201 -10.100 1.00 66.06 195 SER A CA 1
ATOM 1546 C C . SER A 1 195 ? 24.357 10.088 -8.583 1.00 66.06 195 SER A C 1
ATOM 1548 O O . SER A 1 195 ? 23.252 10.051 -8.044 1.00 66.06 195 SER A O 1
ATOM 1550 N N . ALA A 1 196 ? 25.496 10.127 -7.887 1.00 66.31 196 ALA A N 1
ATOM 1551 C CA . ALA A 1 196 ? 25.548 10.144 -6.432 1.00 66.31 196 ALA A CA 1
ATOM 1552 C C . ALA A 1 196 ? 24.901 11.418 -5.873 1.00 66.31 196 ALA A C 1
ATOM 1554 O O . ALA A 1 196 ? 24.120 11.347 -4.928 1.00 66.31 196 ALA A O 1
ATOM 1555 N N . ILE A 1 197 ? 25.168 12.570 -6.498 1.00 74.12 197 ILE A N 1
ATOM 1556 C CA . ILE A 1 197 ? 24.583 13.857 -6.100 1.00 74.12 197 ILE A CA 1
ATOM 1557 C C . ILE A 1 197 ? 23.065 13.851 -6.319 1.00 74.12 197 ILE A C 1
ATOM 1559 O O . ILE A 1 197 ? 22.323 14.227 -5.414 1.00 74.12 197 ILE A O 1
ATOM 1563 N N . LEU A 1 198 ? 22.586 13.380 -7.475 1.00 66.38 198 LEU A N 1
ATOM 1564 C CA . LEU A 1 198 ? 21.151 13.280 -7.754 1.00 66.38 198 LEU A CA 1
ATOM 1565 C C . LEU A 1 198 ? 20.445 12.314 -6.798 1.00 66.38 198 LEU A C 1
ATOM 1567 O O . LEU A 1 198 ? 19.384 12.655 -6.277 1.00 66.38 198 LEU A O 1
ATOM 1571 N N . ALA A 1 199 ? 21.037 11.155 -6.500 1.00 68.88 199 ALA A N 1
ATOM 1572 C CA . ALA A 1 199 ? 20.493 10.228 -5.508 1.00 68.88 199 ALA A CA 1
ATOM 1573 C C . ALA A 1 199 ? 20.376 10.891 -4.124 1.00 68.88 199 ALA A C 1
ATOM 1575 O O . ALA A 1 199 ? 19.330 10.807 -3.481 1.00 68.88 199 ALA A O 1
ATOM 1576 N N . LEU A 1 200 ? 21.407 11.627 -3.699 1.00 74.19 200 LEU A N 1
ATOM 1577 C CA . LEU A 1 200 ? 21.437 12.314 -2.408 1.00 74.19 200 LEU A CA 1
ATOM 1578 C C . LEU A 1 200 ? 20.405 13.452 -2.340 1.00 74.19 200 LEU A C 1
ATOM 1580 O O . LEU A 1 200 ? 19.664 13.539 -1.364 1.00 74.19 200 LEU A O 1
ATOM 1584 N N . ILE A 1 201 ? 20.271 14.258 -3.402 1.00 76.75 201 ILE A N 1
ATOM 1585 C CA . ILE A 1 201 ? 19.218 15.284 -3.521 1.00 76.75 201 ILE A CA 1
ATOM 1586 C C . ILE A 1 201 ? 17.833 14.643 -3.430 1.00 76.75 201 ILE A C 1
ATOM 1588 O O . ILE A 1 201 ? 16.969 15.159 -2.726 1.00 76.75 201 ILE A O 1
ATOM 1592 N N . THR A 1 202 ? 17.625 13.508 -4.102 1.00 71.81 202 THR A N 1
ATOM 1593 C CA . THR A 1 202 ? 16.334 12.811 -4.096 1.00 71.81 202 THR A CA 1
ATOM 1594 C C . THR A 1 202 ? 15.999 12.309 -2.693 1.00 71.81 202 THR A C 1
ATOM 1596 O O . THR A 1 202 ? 14.891 12.539 -2.218 1.00 71.81 202 THR A O 1
ATOM 1599 N N . ILE A 1 203 ? 16.965 11.708 -1.990 1.00 73.44 203 ILE A N 1
ATOM 1600 C CA . ILE A 1 203 ? 16.809 11.259 -0.598 1.00 73.44 203 ILE A CA 1
ATOM 1601 C C . ILE A 1 203 ? 16.483 12.439 0.330 1.00 73.44 203 ILE A C 1
ATOM 1603 O O . ILE A 1 203 ? 15.566 12.341 1.144 1.00 73.44 203 ILE A O 1
ATOM 1607 N N . VAL A 1 204 ? 17.192 13.565 0.197 1.00 79.75 204 VAL A N 1
ATOM 1608 C CA . VAL A 1 204 ? 16.996 14.750 1.049 1.00 79.75 204 VAL A CA 1
ATOM 1609 C C . VAL A 1 204 ? 15.656 15.428 0.774 1.00 79.75 204 VAL A C 1
ATOM 1611 O O . VAL A 1 204 ? 14.901 15.675 1.713 1.00 79.75 204 VAL A O 1
ATOM 1614 N N . ALA A 1 205 ? 15.325 15.698 -0.491 1.00 75.56 205 ALA A N 1
ATOM 1615 C CA . ALA A 1 205 ? 14.047 16.302 -0.873 1.00 75.56 205 ALA A CA 1
ATOM 1616 C C . ALA A 1 205 ? 12.869 15.459 -0.372 1.00 75.56 205 ALA A C 1
ATOM 1618 O O . ALA A 1 205 ? 11.858 15.981 0.097 1.00 75.56 205 ALA A O 1
ATOM 1619 N N . TYR A 1 206 ? 13.039 14.143 -0.420 1.00 68.00 206 TYR A N 1
ATOM 1620 C CA . TYR A 1 206 ? 12.052 13.196 0.044 1.00 68.00 206 TYR A CA 1
ATOM 1621 C C . TYR A 1 206 ? 11.922 13.178 1.571 1.00 68.00 206 TYR A C 1
ATOM 1623 O O . TYR A 1 206 ? 10.804 13.262 2.074 1.00 68.00 206 TYR A O 1
ATOM 1631 N N . ALA A 1 207 ? 13.038 13.180 2.310 1.00 74.44 207 ALA A N 1
ATOM 1632 C CA . ALA A 1 207 ? 13.028 13.325 3.766 1.00 74.44 207 ALA A CA 1
ATOM 1633 C C . ALA A 1 207 ? 12.295 14.609 4.197 1.00 74.44 207 ALA A C 1
ATOM 1635 O O . ALA A 1 207 ? 11.414 14.556 5.058 1.00 74.44 207 ALA A O 1
ATOM 1636 N N . VAL A 1 208 ? 12.583 15.735 3.534 1.00 79.12 208 VAL A N 1
ATOM 1637 C CA . VAL A 1 208 ? 11.926 17.030 3.773 1.00 79.12 208 VAL A CA 1
ATOM 1638 C C . VAL A 1 208 ? 10.424 16.963 3.491 1.00 79.12 208 VAL A C 1
ATOM 1640 O O . VAL A 1 208 ? 9.633 17.403 4.324 1.00 79.12 208 VAL A O 1
ATOM 1643 N N . ALA A 1 209 ? 10.010 16.378 2.363 1.00 70.38 209 ALA A N 1
ATOM 1644 C CA . ALA A 1 209 ? 8.595 16.233 2.024 1.00 70.38 209 ALA A CA 1
ATOM 1645 C C . ALA A 1 209 ? 7.821 15.449 3.097 1.00 70.38 209 ALA A C 1
ATOM 1647 O O . ALA A 1 209 ? 6.692 15.817 3.425 1.00 70.38 209 ALA A O 1
ATOM 1648 N N . THR A 1 210 ? 8.430 14.418 3.693 1.00 65.69 210 THR A N 1
ATOM 1649 C CA . THR A 1 210 ? 7.817 13.699 4.819 1.00 65.69 210 THR A CA 1
ATOM 1650 C C . THR A 1 210 ? 7.659 14.542 6.067 1.00 65.69 210 THR A C 1
ATOM 1652 O O . THR A 1 210 ? 6.581 14.536 6.652 1.00 65.69 210 THR A O 1
ATOM 1655 N N . ILE A 1 211 ? 8.705 15.274 6.458 1.00 76.56 211 ILE A N 1
ATOM 1656 C CA . ILE A 1 211 ? 8.663 16.136 7.646 1.00 76.56 211 ILE A CA 1
ATOM 1657 C C . ILE A 1 211 ? 7.544 17.175 7.491 1.00 76.56 211 ILE A C 1
ATOM 1659 O O . ILE A 1 211 ? 6.776 17.412 8.422 1.00 76.56 211 ILE A O 1
ATOM 1663 N N . ILE A 1 212 ? 7.402 17.748 6.292 1.00 73.88 212 ILE A N 1
ATOM 1664 C CA . ILE A 1 212 ? 6.330 18.701 5.983 1.00 73.88 212 ILE A CA 1
ATOM 1665 C C . ILE A 1 212 ? 4.957 18.023 6.064 1.00 73.88 212 ILE A C 1
ATOM 1667 O O . ILE A 1 212 ? 4.049 18.563 6.692 1.00 73.88 212 ILE A O 1
ATOM 1671 N N . ALA A 1 213 ? 4.790 16.846 5.457 1.00 65.88 213 ALA A N 1
ATOM 1672 C CA . ALA A 1 213 ? 3.516 16.128 5.475 1.00 65.88 213 ALA A CA 1
ATOM 1673 C C . ALA A 1 213 ? 3.057 15.785 6.905 1.00 65.88 213 ALA A C 1
ATOM 1675 O O . ALA A 1 213 ? 1.867 15.893 7.208 1.00 65.88 213 ALA A O 1
ATOM 1676 N N . GLU A 1 214 ? 3.988 15.432 7.793 1.00 65.06 214 GLU A N 1
ATOM 1677 C CA . GLU A 1 214 ? 3.692 15.191 9.208 1.00 65.06 214 GLU A CA 1
ATOM 1678 C C . GLU A 1 214 ? 3.335 16.470 9.958 1.00 65.06 214 GLU A C 1
ATOM 1680 O O . GLU A 1 214 ? 2.334 16.483 10.678 1.00 65.06 214 GLU A O 1
ATOM 1685 N N . GLY A 1 215 ? 4.080 17.555 9.730 1.00 73.56 215 GLY A N 1
ATOM 1686 C CA . GLY A 1 215 ? 3.782 18.861 10.319 1.00 73.56 215 GLY A CA 1
ATOM 1687 C C . GLY A 1 215 ? 2.399 19.389 9.935 1.00 73.56 215 GLY A C 1
ATOM 1688 O O . GLY A 1 215 ? 1.760 20.070 10.731 1.00 73.56 215 GLY A O 1
ATOM 1689 N N . TYR A 1 216 ? 1.898 19.038 8.748 1.00 73.44 216 TYR A N 1
ATOM 1690 C CA . TYR A 1 216 ? 0.523 19.353 8.372 1.00 73.44 216 TYR A CA 1
ATOM 1691 C C . TYR A 1 216 ? -0.500 18.441 9.038 1.00 73.44 216 TYR A C 1
ATOM 1693 O O . TYR A 1 216 ? -1.573 18.920 9.372 1.00 73.44 216 TYR A O 1
ATOM 1701 N N . SER A 1 217 ? -0.211 17.154 9.242 1.00 61.16 217 SER A N 1
ATOM 1702 C CA . SER A 1 217 ? -1.188 16.219 9.817 1.00 61.16 217 SER A CA 1
ATOM 1703 C C . SER A 1 217 ? -1.582 16.553 11.259 1.00 61.16 217 SER A C 1
ATOM 1705 O O . SER A 1 217 ? -2.752 16.414 11.600 1.00 61.16 217 SER A O 1
ATOM 1707 N N . SER A 1 218 ? -0.657 17.091 12.060 1.00 61.88 218 SER A N 1
ATOM 1708 C CA . SER A 1 218 ? -0.932 17.519 13.439 1.00 61.88 218 SER A CA 1
ATOM 1709 C C . SER A 1 218 ? -1.784 18.788 13.543 1.00 61.88 218 SER A C 1
ATOM 1711 O O . SER A 1 218 ? -2.285 19.091 14.618 1.00 61.88 218 SER A O 1
ATOM 1713 N N . LEU A 1 219 ? -1.967 19.530 12.444 1.00 61.59 219 LEU A N 1
ATOM 1714 C CA . LEU A 1 219 ? -2.854 20.698 12.388 1.00 61.59 219 LEU A CA 1
ATOM 1715 C C . LEU A 1 219 ? -4.327 20.326 12.147 1.00 61.59 219 LEU A C 1
ATOM 1717 O O . LEU A 1 219 ? -5.186 21.201 12.247 1.00 61.59 219 LEU A O 1
ATOM 1721 N N . TRP A 1 220 ? -4.624 19.069 11.797 1.00 48.91 220 TRP A N 1
ATOM 1722 C CA . TRP A 1 220 ? -5.984 18.598 11.491 1.00 48.91 220 TRP A CA 1
ATOM 1723 C C . TRP A 1 220 ? -6.591 17.692 12.575 1.00 48.91 220 TRP A C 1
ATOM 1725 O O . TRP A 1 220 ? -7.725 17.241 12.402 1.00 48.91 220 TRP A O 1
ATOM 1735 N N . GLU A 1 221 ? -5.862 17.429 13.663 1.00 49.28 221 GLU A N 1
ATOM 1736 C CA . GLU A 1 221 ? -6.360 16.765 14.883 1.00 49.28 221 GLU A CA 1
ATOM 1737 C C . GLU A 1 221 ? -6.751 17.793 15.953 1.00 49.28 221 GLU A C 1
ATOM 1739 O O . GLU A 1 221 ? -7.801 17.576 16.604 1.00 49.28 221 GLU A O 1
#

Sequence (221 aa):
MSEDTQDQSNTNISVGYDLAGDTSHLFQSKSIDSPSNLVGKVVNSTKRAKFCLDCGYDLRGILTRRCPEC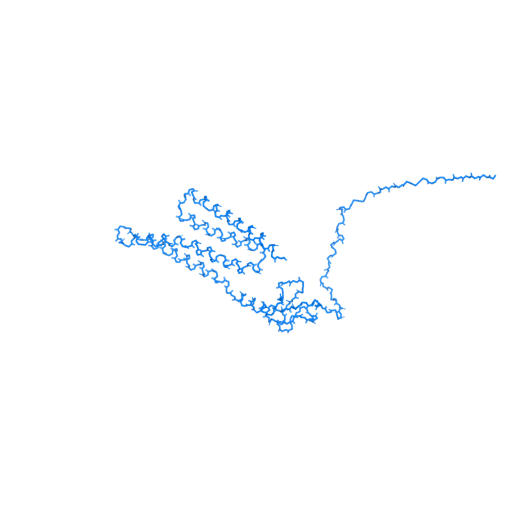GKYFNPNDFNTYAVTPRDAKETKWVLQRPWFLPLLVIGVPTLLYFMLLSAILSIDPNKNAFYPTLEVIFYIAMIISPLWHIAVFIVVMRCIAIRYNFQTRFLIMIATGSLLSSVIYVTSGFSGYSAILALITIVAYAVATIIAEGYSSLWE

Solvent-accessible surface area (backbone atoms only — not comparable to full-atom values): 13630 Å² total; per-residue (Å²): 139,83,89,83,85,83,85,83,85,84,78,85,79,83,79,84,77,79,86,84,79,76,64,74,76,77,64,69,77,76,71,85,81,67,84,76,84,65,84,80,66,66,71,41,76,64,91,66,62,35,14,32,42,87,81,35,48,74,54,62,71,40,72,60,60,44,42,89,87,79,61,48,72,44,47,99,89,40,73,92,40,40,18,71,42,59,63,55,10,52,51,50,45,60,60,67,68,47,60,83,57,52,65,51,49,68,52,48,50,59,51,52,51,48,54,53,51,52,54,55,56,75,69,52,61,72,90,78,42,91,58,47,68,60,52,52,53,54,49,54,51,48,63,62,48,48,58,58,52,51,52,53,53,48,53,54,51,46,62,64,44,70,76,75,56,58,71,70,60,54,52,54,54,49,51,54,51,52,51,56,55,39,50,54,50,48,64,75,53,63,88,39,78,63,43,60,53,52,42,50,50,52,53,49,55,48,55,50,52,50,55,51,55,52,63,52,54,69,76,78,114

pLDDT: mean 74.48, std 13.48, range [46.5, 96.69]

Foldseek 3Di:
DDDDDDDDDDDDDDDDDPPPDDCVVVPPPPPPPPPPPPPPDQPAPDPQWWAALAPRHTPHRDPDQADPPPRDGADPVDPVGTDRHSVNSVVSVVLVPPDPCPLVCQLVVLVVVLVVLVVVLVPDDCVPDPCNVVSVVVNVVSLVVSVVSLVVSVVVVLVSCVVPDDPVVSVVVVVVSLVVVLVSLVVVVPPDPVSVVVSVCSVVVSVVVVVVVVVVVVVVD

Secondary structure (DSSP, 8-state):
------------------TTS--GGG-----TT-----TT--S---SS--EETTT--B-TT-SSSB-TTT--B--TT-GGGEESSHHHHHHHHHHHTS-THHHHHHHHHHHHHHHHHHHHHHTS-TTT-TTHHHHHHHHHHHHHHHHHHHHHHHHHHHHHHTTTS-HHHHHHHHHHHHHHHHHHHHHHTTT-HHHHHHHHHHHHHHHHHHHHHHHHHTT--

Radius of gyration: 32.46 Å; Cα contacts (8 Å, |Δi|>4): 121; chains: 1; bounding box: 54×43×136 Å

Mean predicted aligned error: 14.49 Å